Protein AF-A0A924DA09-F1 (afdb_monomer)

pLDDT: mean 82.28, std 21.4, range [31.11, 98.5]

Secondary structure (DSSP, 8-state):
-------------------------------------------SS-PPPPIIIIIHHHHHHHHTTTBSSS-BGGG--SSSHHHHHH--TTT-S-SS-TT-GGG-HHHHHHTTSSSSPSSTTSPPPPHHHHHHHHHHHHTT-------S--TTSPPPPPPPPP-S-GGG-SSHHHHHHHHHHHHTT--PPPPPPHHHHHHHHHHHHTSSPPPHHHHHHHHH--STTHHHHHHHHHHTSTHHHHHHHHHHHHHTT--SB--SS---B-TTTHHHHHHHHHHHHTT--HHHHHHHHHHHHHH-TT-HHHHHHHT-

Structure (mmCIF, N/CA/C/O backbone):
data_AF-A0A924DA09-F1
#
_entry.id   AF-A0A924DA09-F1
#
loop_
_atom_site.group_PDB
_atom_site.id
_atom_site.type_symbol
_atom_site.label_atom_id
_atom_site.label_alt_id
_atom_site.label_comp_id
_atom_site.label_asym_id
_atom_site.label_entity_id
_atom_site.label_seq_id
_atom_site.pdbx_PDB_ins_code
_atom_site.Cartn_x
_atom_site.Cartn_y
_atom_site.Cartn_z
_atom_site.occupancy
_atom_site.B_iso_or_equiv
_atom_site.auth_seq_id
_atom_site.auth_comp_id
_atom_site.auth_asym_id
_atom_site.auth_atom_id
_atom_site.pdbx_PDB_model_num
ATOM 1 N N . MET A 1 1 ? 0.649 48.407 47.846 1.00 39.75 1 MET A N 1
ATOM 2 C CA . MET A 1 1 ? -0.385 47.698 48.632 1.00 39.75 1 MET A CA 1
ATOM 3 C C . MET A 1 1 ? -0.791 46.447 47.858 1.00 39.75 1 MET A C 1
ATOM 5 O O . MET A 1 1 ? -1.074 46.574 46.677 1.00 39.75 1 MET A O 1
ATOM 9 N N . LYS A 1 2 ? -0.773 45.283 48.526 1.00 37.72 2 LYS A N 1
ATOM 10 C CA . LYS A 1 2 ? -1.006 43.896 48.051 1.00 37.72 2 LYS A CA 1
ATOM 11 C C . LYS A 1 2 ? 0.158 43.198 47.316 1.00 37.72 2 LYS A C 1
ATOM 13 O O . LYS A 1 2 ? 0.401 43.377 46.131 1.00 37.72 2 LYS A O 1
ATOM 18 N N . LEU A 1 3 ? 0.853 42.391 48.125 1.00 33.31 3 LEU A N 1
ATOM 19 C CA . LEU A 1 3 ? 1.941 41.462 47.826 1.00 33.31 3 LEU A CA 1
ATOM 20 C C . LEU A 1 3 ? 1.484 40.273 46.967 1.00 33.31 3 LEU A C 1
ATOM 22 O O . LEU A 1 3 ? 0.444 39.668 47.225 1.00 33.31 3 LEU A O 1
ATOM 26 N N . ALA A 1 4 ? 2.354 39.887 46.036 1.00 35.94 4 ALA A N 1
ATOM 27 C CA . ALA A 1 4 ? 2.356 38.610 45.339 1.00 35.94 4 ALA A CA 1
ATOM 28 C C . ALA A 1 4 ? 2.924 37.493 46.239 1.00 35.94 4 ALA A C 1
ATOM 30 O O . ALA A 1 4 ? 3.953 37.678 46.887 1.00 35.94 4 ALA A O 1
ATOM 31 N N . ARG A 1 5 ? 2.291 36.313 46.242 1.00 41.25 5 ARG A N 1
ATOM 32 C CA . ARG A 1 5 ? 2.870 35.071 46.777 1.00 41.25 5 ARG A CA 1
ATOM 33 C C . ARG A 1 5 ? 3.340 34.206 45.607 1.00 41.25 5 ARG A C 1
ATOM 35 O O . ARG A 1 5 ? 2.522 33.626 44.903 1.00 41.25 5 ARG A O 1
ATOM 42 N N . LYS A 1 6 ? 4.659 34.136 45.414 1.00 37.31 6 LYS A N 1
ATOM 43 C CA . LYS A 1 6 ? 5.343 33.061 44.685 1.00 37.31 6 LYS A CA 1
ATOM 44 C C . LYS A 1 6 ? 5.858 32.072 45.729 1.00 37.31 6 LYS A C 1
ATOM 46 O O . LYS A 1 6 ? 6.634 32.459 46.598 1.00 37.31 6 LYS A O 1
ATOM 51 N N . THR A 1 7 ? 5.415 30.825 45.664 1.00 44.88 7 THR A N 1
ATOM 52 C CA . THR A 1 7 ? 5.946 29.723 46.471 1.00 44.88 7 THR A CA 1
ATOM 53 C C . THR A 1 7 ? 7.086 29.070 45.700 1.00 44.88 7 THR A C 1
ATOM 55 O O . THR A 1 7 ? 6.870 28.370 44.716 1.00 44.88 7 THR A O 1
ATOM 58 N N . THR A 1 8 ? 8.308 29.342 46.144 1.00 35.72 8 THR A N 1
ATOM 59 C CA . THR A 1 8 ? 9.529 28.637 45.751 1.00 35.72 8 THR A CA 1
ATOM 60 C C . THR A 1 8 ? 9.684 27.430 46.674 1.00 35.72 8 THR A C 1
ATOM 62 O O . THR A 1 8 ? 9.726 27.602 47.889 1.00 35.72 8 THR A O 1
ATOM 65 N N . VAL A 1 9 ? 9.780 26.220 46.122 1.00 38.44 9 VAL A N 1
ATOM 66 C CA . VAL A 1 9 ? 10.216 25.030 46.868 1.00 38.44 9 VAL A CA 1
ATOM 67 C C . VAL A 1 9 ? 11.663 24.755 46.469 1.00 38.44 9 VAL A C 1
ATOM 69 O O . VAL A 1 9 ? 11.930 24.315 45.354 1.00 38.44 9 VAL A O 1
ATOM 72 N N . LEU A 1 10 ? 12.594 25.076 47.373 1.00 34.47 10 LEU A N 1
ATOM 73 C CA . LEU A 1 10 ? 13.970 24.584 47.341 1.00 34.47 10 LEU A CA 1
ATOM 74 C C . LEU A 1 10 ? 13.977 23.140 47.860 1.00 34.47 10 LEU A C 1
ATOM 76 O O . LEU A 1 10 ? 13.528 22.892 48.976 1.00 34.47 10 LEU A O 1
ATOM 80 N N . PHE A 1 11 ? 14.555 22.222 47.091 1.00 35.56 11 PHE A N 1
ATOM 81 C CA . PHE A 1 11 ? 15.095 20.968 47.612 1.00 35.56 11 PHE A CA 1
ATOM 82 C C . PHE A 1 11 ? 16.569 20.915 47.219 1.00 35.56 11 PHE A C 1
ATOM 84 O O . PHE A 1 11 ? 16.907 20.862 46.038 1.00 35.56 11 PHE A O 1
ATOM 91 N N . SER A 1 12 ? 17.433 20.976 48.225 1.00 33.22 12 SER A N 1
ATOM 92 C CA . SER A 1 12 ? 18.881 20.879 48.091 1.00 33.22 12 SER A CA 1
ATOM 93 C C . SER A 1 12 ? 19.366 19.613 48.796 1.00 33.22 12 SER A C 1
ATOM 95 O O . SER A 1 12 ? 18.852 19.281 49.861 1.00 33.22 12 SER A O 1
ATOM 97 N N . LEU A 1 13 ? 20.439 19.035 48.236 1.00 36.31 13 LEU A N 1
ATOM 98 C CA . LEU A 1 13 ? 21.478 18.221 48.892 1.00 36.31 13 LEU A CA 1
ATOM 99 C C . LEU A 1 13 ? 21.154 16.747 49.225 1.00 36.31 13 LEU A C 1
ATOM 101 O O . LEU A 1 13 ? 20.499 16.452 50.213 1.00 36.31 13 LEU A O 1
ATOM 105 N N . LEU A 1 14 ? 21.722 15.799 48.459 1.00 34.62 14 LEU A N 1
ATOM 106 C CA . LEU A 1 14 ? 23.031 15.156 48.733 1.00 34.62 14 LEU A CA 1
ATOM 107 C C . LEU A 1 14 ? 23.184 13.829 47.961 1.00 34.62 14 LEU A C 1
ATOM 109 O O . LEU A 1 14 ? 22.440 12.875 48.166 1.00 34.62 14 LEU A O 1
ATOM 113 N N . LEU A 1 15 ? 24.205 13.770 47.102 1.00 37.19 15 LEU A N 1
ATOM 114 C CA . LEU A 1 15 ? 24.811 12.536 46.592 1.00 37.19 15 LEU A CA 1
ATOM 115 C C . LEU A 1 15 ? 25.718 11.917 47.666 1.00 37.19 15 LEU A C 1
ATOM 117 O O . LEU A 1 15 ? 26.424 12.663 48.349 1.00 37.19 15 LEU A O 1
ATOM 121 N N . PRO A 1 16 ? 25.867 10.583 47.671 1.00 42.69 16 PRO A N 1
ATOM 122 C CA . PRO A 1 16 ? 27.163 9.986 47.931 1.00 42.69 16 PRO A CA 1
ATOM 123 C C . PRO A 1 16 ? 27.647 9.182 46.722 1.00 42.69 16 PRO A C 1
ATOM 125 O O . PRO A 1 16 ? 26.960 8.322 46.171 1.00 42.69 16 PRO A O 1
ATOM 128 N N . VAL A 1 17 ? 28.880 9.493 46.335 1.00 42.59 17 VAL A N 1
ATOM 129 C CA . VAL A 1 17 ? 29.739 8.700 45.460 1.00 42.59 17 VAL A CA 1
ATOM 130 C C . VAL A 1 17 ? 30.258 7.516 46.274 1.00 42.59 17 VAL A C 1
ATOM 132 O O . VAL A 1 17 ? 30.844 7.716 47.334 1.00 42.59 17 VAL A O 1
ATOM 135 N N . ALA A 1 18 ? 30.088 6.295 45.770 1.00 39.16 18 ALA A N 1
ATOM 136 C CA . ALA A 1 18 ? 30.815 5.127 46.253 1.00 39.16 18 ALA A CA 1
ATOM 137 C C . ALA A 1 18 ? 31.292 4.302 45.052 1.00 39.16 18 ALA A C 1
ATOM 139 O O . ALA A 1 18 ? 30.524 3.578 44.422 1.00 39.16 18 ALA A O 1
ATOM 140 N N . SER A 1 19 ? 32.579 4.446 44.740 1.00 37.09 19 SER A N 1
ATOM 141 C CA . SER A 1 19 ? 33.346 3.494 43.941 1.00 37.09 19 SER A CA 1
ATOM 142 C C . SER A 1 19 ? 33.838 2.378 44.857 1.00 37.09 19 SER A C 1
ATOM 144 O O . SER A 1 19 ? 34.446 2.673 45.882 1.00 37.09 19 SER A O 1
ATOM 146 N N . LEU A 1 20 ? 33.675 1.116 44.457 1.00 37.28 20 LEU A N 1
ATOM 147 C CA . LEU A 1 20 ? 34.586 0.049 44.868 1.00 37.28 20 LEU A CA 1
ATOM 148 C C . LEU A 1 20 ? 34.678 -1.010 43.766 1.00 37.28 20 LEU A C 1
ATOM 150 O O . LEU A 1 20 ? 33.673 -1.473 43.229 1.00 37.28 20 LEU A O 1
ATOM 154 N N . ALA A 1 21 ? 35.916 -1.333 43.409 1.00 33.09 21 ALA A N 1
ATOM 155 C CA . ALA A 1 21 ? 36.290 -2.256 42.356 1.00 33.09 21 ALA A CA 1
ATOM 156 C C . ALA A 1 21 ? 36.417 -3.702 42.870 1.00 33.09 21 ALA A C 1
ATOM 158 O O . ALA A 1 21 ? 36.870 -3.927 43.986 1.00 33.09 21 ALA A O 1
ATOM 159 N N . ALA A 1 22 ? 36.081 -4.628 41.964 1.00 35.75 22 ALA A N 1
ATOM 160 C CA . ALA A 1 22 ? 36.605 -5.982 41.747 1.00 35.75 22 ALA A CA 1
ATOM 161 C C . ALA A 1 22 ? 36.663 -7.000 42.908 1.00 35.75 22 ALA A C 1
ATOM 163 O O . ALA A 1 22 ? 37.462 -6.873 43.824 1.00 35.75 22 ALA A O 1
ATOM 164 N N . LEU A 1 23 ? 35.997 -8.146 42.708 1.00 31.11 23 LEU A N 1
ATOM 165 C CA . LEU A 1 23 ? 36.683 -9.445 42.664 1.00 31.11 23 LEU A CA 1
ATOM 166 C C . LEU A 1 23 ? 35.869 -10.450 41.828 1.00 31.11 23 LEU A C 1
ATOM 168 O O . LEU A 1 23 ? 34.656 -10.579 41.980 1.00 31.11 23 LEU A O 1
ATOM 172 N N . ALA A 1 24 ? 36.559 -11.125 40.914 1.00 36.25 24 ALA A N 1
ATOM 173 C CA . ALA A 1 24 ? 36.038 -12.138 40.009 1.00 36.25 24 ALA A CA 1
ATOM 174 C C . ALA A 1 24 ? 36.095 -13.535 40.643 1.00 36.25 24 ALA A C 1
ATOM 176 O O . ALA A 1 24 ? 37.118 -13.873 41.222 1.00 36.25 24 ALA A O 1
ATOM 177 N N . LEU A 1 25 ? 35.037 -14.325 40.443 1.00 33.94 25 LEU A N 1
ATOM 178 C CA . LEU A 1 25 ? 34.920 -15.797 40.441 1.00 33.94 25 LEU A CA 1
ATOM 179 C C . LEU A 1 25 ? 33.560 -16.026 39.740 1.00 33.94 25 LEU A C 1
ATOM 181 O O . LEU A 1 25 ? 32.544 -15.540 40.215 1.00 33.94 25 LEU A O 1
ATOM 185 N N . GLY A 1 26 ? 33.451 -16.519 38.510 1.00 31.22 26 GLY A N 1
ATOM 186 C CA . GLY A 1 26 ? 33.902 -17.825 38.064 1.00 31.22 26 GLY A CA 1
ATOM 187 C C . GLY A 1 26 ? 32.674 -18.728 37.910 1.00 31.22 26 GLY A C 1
ATOM 188 O O . GLY A 1 26 ? 32.358 -19.455 38.836 1.00 31.22 26 GLY A O 1
ATOM 189 N N . ASP A 1 27 ? 31.996 -18.690 36.757 1.00 33.69 27 ASP A N 1
ATOM 190 C CA . ASP A 1 27 ? 31.428 -19.914 36.180 1.00 33.69 27 ASP A CA 1
ATOM 191 C C . ASP A 1 27 ? 31.306 -19.790 34.655 1.00 33.69 27 ASP A C 1
ATOM 193 O O . ASP A 1 27 ? 30.664 -18.899 34.097 1.00 33.69 27 ASP A O 1
ATOM 197 N N . ASN A 1 28 ? 32.015 -20.685 33.981 1.00 40.47 28 ASN A N 1
ATOM 198 C CA . ASN A 1 28 ? 32.266 -20.707 32.551 1.00 40.47 28 ASN A CA 1
ATOM 199 C C . ASN A 1 28 ? 31.332 -21.751 31.922 1.00 40.47 28 ASN A C 1
ATOM 201 O O . ASN A 1 28 ? 31.762 -22.735 31.327 1.00 40.47 28 ASN A O 1
ATOM 205 N N . GLY A 1 29 ? 30.023 -21.548 32.064 1.00 33.69 29 GLY A N 1
ATOM 206 C CA . GLY A 1 29 ? 28.990 -22.423 31.515 1.00 33.69 29 GLY A CA 1
ATOM 207 C C . GLY A 1 29 ? 28.629 -22.083 30.069 1.00 33.69 29 GLY A C 1
ATOM 208 O O . GLY A 1 29 ? 27.500 -21.680 29.788 1.00 33.69 29 GLY A O 1
ATOM 209 N N . LYS A 1 30 ? 29.556 -22.243 29.113 1.00 33.84 30 LYS A N 1
ATOM 210 C CA . LYS A 1 30 ? 29.219 -22.212 27.676 1.00 33.84 30 LYS A CA 1
ATOM 211 C C . LYS A 1 30 ? 28.409 -23.461 27.311 1.00 33.84 30 LYS A C 1
ATOM 213 O O . LYS A 1 30 ? 28.939 -24.421 26.757 1.00 33.84 30 LYS A O 1
ATOM 218 N N . SER A 1 31 ? 27.103 -23.441 27.576 1.00 33.03 31 SER A N 1
ATOM 219 C CA . SER A 1 31 ? 26.161 -24.389 26.978 1.00 33.03 31 SER A CA 1
ATOM 220 C C . SER A 1 31 ? 26.011 -24.053 25.494 1.00 33.03 31 SER A C 1
ATOM 222 O O . SER A 1 31 ? 25.175 -23.250 25.073 1.00 33.03 31 SER A O 1
ATOM 224 N N . ALA A 1 32 ? 26.894 -24.635 24.683 1.00 34.94 32 ALA A N 1
ATOM 225 C CA . ALA A 1 32 ? 26.769 -24.658 23.239 1.00 34.94 32 ALA A CA 1
ATOM 226 C C . ALA A 1 32 ? 25.491 -25.427 22.881 1.00 34.94 32 ALA A C 1
ATOM 228 O O . ALA A 1 32 ? 25.482 -26.653 22.762 1.00 34.94 32 ALA A O 1
ATOM 229 N N . ARG A 1 33 ? 24.388 -24.695 22.708 1.00 38.03 33 ARG A N 1
ATOM 230 C CA . ARG A 1 33 ? 23.143 -25.217 22.148 1.00 38.03 33 ARG A CA 1
ATOM 231 C C . ARG A 1 33 ? 23.443 -25.664 20.714 1.00 38.03 33 ARG A 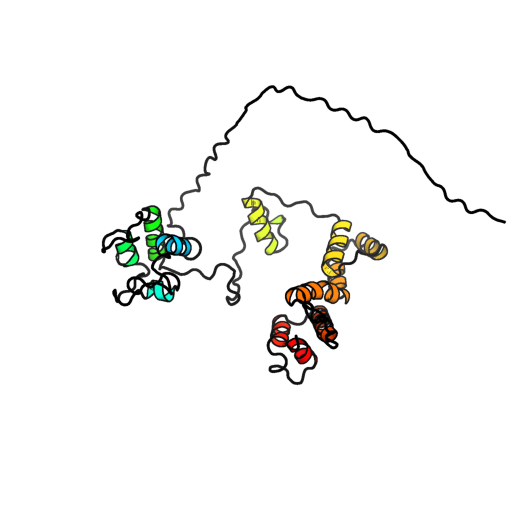C 1
ATOM 233 O O . ARG A 1 33 ? 23.401 -24.859 19.783 1.00 38.03 33 ARG A O 1
ATOM 240 N N . LYS A 1 34 ? 23.802 -26.941 20.535 1.00 33.31 34 LYS A N 1
ATOM 241 C CA . LYS A 1 34 ? 23.883 -27.583 19.218 1.00 33.31 34 LYS A CA 1
ATOM 242 C C . LYS A 1 34 ? 22.541 -27.345 18.533 1.00 33.31 34 LYS A C 1
ATOM 244 O O . LYS A 1 34 ? 21.516 -27.880 18.953 1.00 33.31 34 LYS A O 1
ATOM 249 N N . LYS A 1 35 ? 22.541 -26.497 17.501 1.00 31.83 35 LYS A N 1
ATOM 250 C CA . LYS A 1 35 ? 21.419 -26.359 16.573 1.00 31.83 35 LYS A CA 1
ATOM 251 C C . LYS A 1 35 ? 21.277 -27.701 15.868 1.00 31.83 35 LYS A C 1
ATOM 253 O O . LYS A 1 35 ? 21.947 -27.949 14.874 1.00 31.83 35 LYS A O 1
ATOM 258 N N . THR A 1 36 ? 20.453 -28.578 16.423 1.00 33.81 36 THR A N 1
ATOM 259 C CA . THR A 1 36 ? 19.989 -29.771 15.722 1.00 33.81 36 THR A CA 1
ATOM 260 C C . THR A 1 36 ? 19.093 -29.267 14.594 1.00 33.81 36 THR A C 1
ATOM 262 O O . THR A 1 36 ? 18.080 -28.625 14.886 1.00 33.81 36 THR A O 1
ATOM 265 N N . PRO A 1 37 ? 19.460 -29.443 13.314 1.00 33.84 37 PRO A N 1
ATOM 266 C CA . PRO A 1 37 ? 18.580 -29.045 12.235 1.00 33.84 37 PRO A CA 1
ATOM 267 C C . PRO A 1 37 ? 17.357 -29.961 12.277 1.00 33.84 37 PRO A C 1
ATOM 269 O O . PRO A 1 37 ? 17.478 -31.179 12.167 1.00 33.84 37 PRO A O 1
ATOM 272 N N . LEU A 1 38 ? 16.183 -29.359 12.471 1.00 36.88 38 LEU A N 1
ATOM 273 C CA . LEU A 1 38 ? 14.890 -30.017 12.315 1.00 36.88 38 LEU A CA 1
ATOM 274 C C . LEU A 1 38 ? 14.841 -30.644 10.917 1.00 36.88 38 LEU A C 1
ATOM 276 O O . LEU A 1 38 ? 14.788 -29.934 9.909 1.00 36.88 38 LEU A O 1
ATOM 280 N N . ALA A 1 39 ? 14.900 -31.973 10.862 1.00 31.91 39 ALA A N 1
ATOM 281 C CA . ALA A 1 39 ? 14.699 -32.721 9.635 1.00 31.91 39 ALA A CA 1
ATOM 282 C C . ALA A 1 39 ? 13.264 -32.470 9.151 1.00 31.91 39 ALA A C 1
ATOM 284 O O . ALA A 1 39 ? 12.295 -32.853 9.805 1.00 31.91 39 ALA A O 1
ATOM 285 N N . LYS A 1 40 ? 13.132 -31.778 8.015 1.00 33.78 40 LYS A N 1
ATOM 286 C CA . LYS A 1 40 ? 11.857 -31.658 7.303 1.00 33.78 40 LYS A CA 1
ATOM 287 C C . LYS A 1 40 ? 11.464 -33.042 6.762 1.00 33.78 40 LYS A C 1
ATOM 289 O O . LYS A 1 40 ? 12.348 -33.757 6.287 1.00 33.78 40 LYS A O 1
ATOM 294 N N . PRO A 1 41 ? 10.174 -33.417 6.791 1.00 33.78 41 PRO A N 1
ATOM 295 C CA . PRO A 1 41 ? 9.715 -34.668 6.203 1.00 33.78 41 PRO A CA 1
ATOM 296 C C . PRO A 1 41 ? 10.024 -34.692 4.701 1.00 33.78 41 PRO A C 1
ATOM 298 O O . PRO A 1 41 ? 9.843 -33.699 3.991 1.00 33.78 41 PRO A O 1
ATOM 301 N N . VAL A 1 42 ? 10.533 -35.831 4.235 1.00 31.27 42 VAL A N 1
ATOM 302 C CA . VAL A 1 42 ? 10.924 -36.066 2.843 1.00 31.27 42 VAL A CA 1
ATOM 303 C C . VAL A 1 42 ? 9.663 -36.185 1.989 1.00 31.27 42 VAL A C 1
ATOM 305 O O . VAL A 1 42 ? 8.986 -37.207 1.990 1.00 31.27 42 VAL A O 1
ATOM 308 N N . SER A 1 43 ? 9.352 -35.116 1.255 1.00 32.72 43 SER A N 1
ATOM 309 C CA . SER A 1 43 ? 8.443 -35.154 0.108 1.00 32.72 43 SER A CA 1
ATOM 310 C C . SER A 1 43 ? 9.137 -35.892 -1.036 1.00 32.72 43 SER A C 1
ATOM 312 O O . SER A 1 43 ? 10.194 -35.468 -1.497 1.00 32.72 43 SER A O 1
ATOM 314 N N . THR A 1 44 ? 8.528 -36.971 -1.517 1.00 37.06 44 THR A N 1
ATOM 315 C CA . THR A 1 44 ? 8.984 -37.783 -2.658 1.00 37.06 44 THR A CA 1
ATOM 316 C C . THR A 1 44 ? 8.710 -37.145 -4.029 1.00 37.06 44 THR A C 1
ATOM 318 O O . THR A 1 44 ? 8.936 -37.774 -5.058 1.00 37.06 44 THR A O 1
ATOM 321 N N . GLY A 1 45 ? 8.288 -35.879 -4.077 1.00 44.62 45 GLY A N 1
ATOM 322 C CA . GLY A 1 45 ? 8.315 -35.050 -5.285 1.00 44.62 45 GLY A CA 1
ATOM 323 C C . GLY A 1 45 ? 9.526 -34.116 -5.291 1.00 44.62 45 GLY A C 1
ATOM 324 O O . GLY A 1 45 ? 9.839 -33.516 -4.261 1.00 44.62 45 GLY A O 1
ATOM 325 N N . ILE A 1 46 ? 10.193 -33.957 -6.442 1.00 59.19 46 ILE A N 1
ATOM 326 C CA . ILE A 1 46 ? 11.210 -32.909 -6.633 1.00 59.19 46 ILE A CA 1
ATOM 327 C C . ILE A 1 46 ? 10.539 -31.569 -6.308 1.00 59.19 46 ILE A C 1
ATOM 329 O O . ILE A 1 46 ? 9.614 -31.160 -7.009 1.00 59.19 46 ILE A O 1
ATOM 333 N N . ALA A 1 47 ? 10.975 -30.909 -5.232 1.00 76.00 47 ALA A N 1
ATOM 334 C CA . ALA A 1 47 ? 10.446 -29.609 -4.834 1.00 76.00 47 ALA A CA 1
ATOM 335 C C . ALA A 1 47 ? 10.509 -28.624 -6.015 1.00 76.00 47 ALA A C 1
ATOM 337 O O . ALA A 1 47 ? 11.464 -28.646 -6.799 1.00 76.00 47 ALA A O 1
ATOM 338 N N . LYS A 1 48 ? 9.480 -27.780 -6.161 1.00 87.31 48 LYS A N 1
ATOM 339 C CA . LYS A 1 48 ? 9.457 -26.744 -7.199 1.00 87.31 48 LYS A CA 1
ATOM 340 C C . LYS A 1 48 ? 10.691 -25.851 -7.026 1.00 87.31 48 LYS A C 1
ATOM 342 O O . LYS A 1 48 ? 10.874 -25.303 -5.945 1.00 87.31 48 LYS A O 1
ATOM 347 N N . VAL A 1 49 ? 11.504 -25.722 -8.073 1.00 91.06 49 VAL A N 1
ATOM 348 C CA . VAL A 1 49 ? 12.706 -24.881 -8.068 1.00 91.06 49 VAL A CA 1
ATOM 349 C C . VAL A 1 49 ? 12.334 -23.477 -8.521 1.00 91.06 49 VAL A C 1
ATOM 351 O O . VAL A 1 49 ? 11.748 -23.319 -9.595 1.00 91.06 49 VAL A O 1
ATOM 354 N N . SER A 1 50 ? 12.683 -22.473 -7.718 1.00 90.12 50 SER A N 1
ATOM 355 C CA . SER A 1 50 ? 12.438 -21.067 -8.039 1.00 90.12 50 SER A CA 1
ATOM 356 C C . SER A 1 50 ? 13.560 -20.495 -8.904 1.00 90.12 50 SER A C 1
ATOM 358 O O . SER A 1 50 ? 14.727 -20.494 -8.501 1.00 90.12 50 SER A O 1
ATOM 360 N N . TYR A 1 51 ? 13.239 -19.945 -10.080 1.00 91.38 51 TYR A N 1
ATOM 361 C CA . TYR A 1 51 ? 14.254 -19.278 -10.898 1.00 91.38 51 TYR A CA 1
ATOM 362 C C . TYR A 1 51 ? 14.861 -18.093 -10.148 1.00 91.38 51 TYR A C 1
ATOM 364 O O . TYR A 1 51 ? 16.074 -17.960 -10.093 1.00 91.38 51 TYR A O 1
ATOM 372 N N . ARG A 1 52 ? 14.034 -17.236 -9.549 1.00 85.94 52 ARG A N 1
ATOM 373 C CA . ARG A 1 52 ? 14.500 -15.962 -8.977 1.00 85.94 52 ARG A CA 1
ATOM 374 C C . ARG A 1 52 ? 15.185 -16.116 -7.629 1.00 85.94 52 ARG A C 1
ATOM 376 O O . ARG A 1 52 ? 16.107 -15.368 -7.331 1.00 85.94 52 ARG A O 1
ATOM 383 N N . GLU A 1 53 ? 14.737 -17.072 -6.822 1.00 87.75 53 GLU A N 1
ATOM 384 C CA . GLU A 1 53 ? 15.295 -17.283 -5.483 1.00 87.75 53 GLU A CA 1
ATOM 385 C C . GLU A 1 53 ? 16.504 -18.224 -5.500 1.00 87.75 53 GLU A C 1
ATOM 387 O O . GLU A 1 53 ? 17.391 -18.081 -4.661 1.00 87.75 53 GLU A O 1
ATOM 392 N N . GLU A 1 54 ? 16.574 -19.167 -6.450 1.00 92.81 54 GLU A N 1
ATOM 393 C CA . GLU A 1 54 ? 17.604 -20.214 -6.445 1.00 92.81 54 GLU A CA 1
ATOM 394 C C . GLU A 1 54 ? 18.508 -20.187 -7.689 1.00 92.81 54 GLU A C 1
ATOM 396 O O . GLU A 1 54 ? 19.733 -20.236 -7.555 1.00 92.81 54 GLU A O 1
ATOM 401 N N . ILE A 1 55 ? 17.949 -20.085 -8.902 1.00 94.38 55 ILE A N 1
ATOM 402 C CA . ILE A 1 55 ? 18.729 -20.182 -10.154 1.00 94.38 55 ILE A CA 1
ATOM 403 C C . ILE A 1 55 ? 19.448 -18.876 -10.498 1.00 94.38 55 ILE A C 1
ATOM 405 O O . ILE A 1 55 ? 20.630 -18.896 -10.829 1.00 94.38 55 ILE A O 1
ATOM 409 N N . GLU A 1 56 ? 18.772 -17.735 -10.416 1.00 91.38 56 GLU A N 1
ATOM 410 C CA . GLU A 1 56 ? 19.318 -16.424 -10.760 1.00 91.38 56 GLU A CA 1
ATOM 411 C C . GLU A 1 56 ? 20.517 -16.055 -9.866 1.00 91.38 56 GLU A C 1
ATOM 413 O O . GLU A 1 56 ? 21.564 -15.699 -10.419 1.00 91.38 56 GLU A O 1
ATOM 418 N N . PRO A 1 57 ? 20.467 -16.215 -8.525 1.00 91.75 57 PRO A N 1
ATOM 419 C CA . PRO A 1 57 ? 21.640 -16.001 -7.679 1.00 91.75 57 PRO A CA 1
ATOM 420 C C . PRO A 1 57 ? 22.779 -16.972 -8.003 1.00 91.75 57 PRO A C 1
ATOM 422 O O . PRO A 1 57 ? 23.941 -16.568 -8.025 1.00 91.75 57 PRO A O 1
ATOM 425 N N . PHE A 1 58 ? 22.461 -18.236 -8.312 1.00 94.06 58 PHE A N 1
ATOM 426 C CA . PHE A 1 58 ? 23.455 -19.221 -8.737 1.00 94.06 58 PHE A CA 1
ATOM 427 C C . PHE A 1 58 ? 24.167 -18.791 -10.030 1.00 94.06 58 PHE A C 1
ATOM 429 O O . PHE A 1 58 ? 25.401 -18.808 -10.077 1.00 94.06 58 PHE A O 1
ATOM 436 N N . LEU A 1 59 ? 23.421 -18.375 -11.058 1.00 93.12 59 LEU A N 1
ATOM 437 C CA . LEU A 1 59 ? 23.978 -17.924 -12.335 1.00 93.12 59 LEU A CA 1
ATOM 438 C C . LEU A 1 59 ? 24.823 -16.658 -12.157 1.00 93.12 59 LEU A C 1
ATOM 440 O O . LEU A 1 59 ? 25.935 -16.588 -12.680 1.00 93.12 59 LEU A O 1
ATOM 444 N N . LYS A 1 60 ? 24.353 -15.683 -11.372 1.00 91.38 60 LYS A N 1
ATOM 445 C CA . LYS A 1 60 ? 25.119 -14.461 -11.080 1.00 91.38 60 LYS A CA 1
ATOM 446 C C . LYS A 1 60 ? 26.433 -14.775 -10.368 1.00 91.38 60 LYS A C 1
ATOM 448 O O . LYS A 1 60 ? 27.478 -14.300 -10.801 1.00 91.38 60 LYS A O 1
ATOM 453 N N . ALA A 1 61 ? 26.397 -15.624 -9.342 1.00 91.19 61 ALA A N 1
ATOM 454 C CA . ALA A 1 61 ? 27.580 -15.959 -8.553 1.00 91.19 61 ALA A CA 1
ATOM 455 C C . ALA A 1 61 ? 28.633 -16.756 -9.341 1.00 91.19 61 ALA A C 1
ATOM 457 O O . ALA A 1 61 ? 29.826 -16.532 -9.166 1.00 91.19 61 ALA A O 1
ATOM 458 N N . ASN A 1 62 ? 28.208 -17.687 -10.202 1.00 91.88 62 ASN A N 1
ATOM 459 C CA . ASN A 1 62 ? 29.125 -18.631 -10.855 1.00 91.88 62 ASN A CA 1
ATOM 460 C C . ASN A 1 62 ? 29.438 -18.282 -12.319 1.00 91.88 62 ASN A C 1
ATOM 462 O O . ASN A 1 62 ? 30.419 -18.781 -12.869 1.00 91.88 62 ASN A O 1
ATOM 466 N N . CYS A 1 63 ? 28.617 -17.454 -12.970 1.00 90.44 63 CYS A N 1
ATOM 467 C CA . CYS A 1 63 ? 28.740 -17.130 -14.396 1.00 90.44 63 CYS A CA 1
ATOM 468 C C . CYS A 1 63 ? 28.801 -15.615 -14.667 1.00 90.44 63 CYS A C 1
ATOM 470 O O . CYS A 1 63 ? 29.363 -15.198 -15.683 1.00 90.44 63 CYS A O 1
ATOM 472 N N . GLY A 1 64 ? 28.286 -14.787 -13.753 1.00 88.44 64 GLY A N 1
ATOM 473 C CA . GLY A 1 64 ? 28.166 -13.333 -13.913 1.00 88.44 64 GLY A CA 1
ATOM 474 C C . GLY A 1 64 ? 29.486 -12.560 -13.995 1.00 88.44 64 GLY A C 1
ATOM 475 O O . GLY A 1 64 ? 29.477 -11.393 -14.352 1.00 88.44 64 GLY A O 1
ATOM 476 N N . GLY A 1 65 ? 30.642 -13.177 -13.733 1.00 88.50 65 GLY A N 1
ATOM 477 C CA . GLY A 1 65 ? 31.939 -12.516 -13.946 1.00 88.50 65 GLY A CA 1
ATOM 478 C C . GLY A 1 65 ? 32.353 -12.404 -15.423 1.00 88.50 65 GLY A C 1
ATOM 479 O O . GLY A 1 65 ? 33.190 -11.572 -15.777 1.00 88.50 65 GLY A O 1
ATOM 480 N N . CYS A 1 66 ? 31.803 -13.261 -16.292 1.00 89.69 66 CYS A N 1
ATOM 481 C CA . CYS A 1 66 ? 32.209 -13.370 -17.701 1.00 89.69 66 CYS A CA 1
ATOM 482 C C . CYS A 1 66 ? 31.050 -13.491 -18.700 1.00 89.69 66 CYS A C 1
ATOM 484 O O . CYS A 1 66 ? 31.316 -13.469 -19.899 1.00 89.69 66 CYS A O 1
ATOM 486 N N . HIS A 1 67 ? 29.811 -13.659 -18.238 1.00 90.25 67 HIS A N 1
ATOM 487 C CA . HIS A 1 67 ? 28.623 -13.805 -19.083 1.00 90.25 67 HIS A CA 1
ATOM 488 C C . HIS A 1 67 ? 27.585 -12.735 -18.736 1.00 90.25 67 HIS A C 1
ATOM 490 O O . HIS A 1 67 ? 26.496 -13.043 -18.253 1.00 90.25 67 HIS A O 1
ATOM 496 N N . THR A 1 68 ? 27.950 -11.476 -18.962 1.00 88.12 68 THR A N 1
ATOM 497 C CA . THR A 1 68 ? 27.089 -10.302 -18.750 1.00 88.12 68 THR A CA 1
ATOM 498 C C . THR A 1 68 ? 26.748 -9.637 -20.072 1.00 88.12 68 THR A C 1
ATOM 500 O O . THR A 1 68 ? 27.344 -9.939 -21.106 1.00 88.12 68 THR A O 1
ATOM 503 N N . SER A 1 69 ? 25.819 -8.683 -20.052 1.00 84.25 69 SER A N 1
ATOM 504 C CA . SER A 1 69 ? 25.482 -7.889 -21.236 1.00 84.25 69 SER A CA 1
ATOM 505 C C . SER A 1 69 ? 26.679 -7.068 -21.725 1.00 84.25 69 SER A C 1
ATOM 507 O O . SER A 1 69 ? 26.871 -6.935 -22.932 1.00 84.25 69 SER A O 1
ATOM 509 N N . ALA A 1 70 ? 27.516 -6.586 -20.798 1.00 85.00 70 ALA A N 1
ATOM 510 C CA . ALA A 1 70 ? 28.739 -5.838 -21.098 1.00 85.00 70 ALA A CA 1
ATOM 511 C C . ALA A 1 70 ? 29.908 -6.740 -21.537 1.00 85.00 70 ALA A C 1
ATOM 513 O O . ALA A 1 70 ? 30.707 -6.358 -22.389 1.00 85.00 70 ALA A O 1
ATOM 514 N N . LYS A 1 71 ? 30.012 -7.951 -20.977 1.00 86.19 71 LYS A N 1
ATOM 515 C CA . LYS A 1 71 ? 31.081 -8.915 -21.260 1.00 86.19 71 LYS A CA 1
ATOM 516 C C . LYS A 1 71 ? 30.459 -10.252 -21.651 1.00 86.19 71 LYS A C 1
ATOM 518 O O . LYS A 1 71 ? 30.245 -11.120 -20.812 1.00 86.19 71 LYS A O 1
ATOM 523 N N . LYS A 1 72 ? 30.172 -10.405 -22.947 1.00 83.56 72 LYS A N 1
ATOM 524 C CA . LYS A 1 72 ? 29.537 -11.592 -23.543 1.00 83.56 72 LYS A CA 1
ATOM 525 C C . LYS A 1 72 ? 30.576 -12.619 -23.989 1.00 83.56 72 LYS A C 1
ATOM 527 O O . LYS A 1 72 ? 30.735 -12.856 -25.189 1.00 83.56 72 LYS A O 1
ATOM 532 N N . THR A 1 73 ? 31.310 -13.239 -23.062 1.00 84.12 73 THR A N 1
ATOM 533 C CA . THR A 1 73 ? 32.259 -14.303 -23.437 1.00 84.12 73 THR A CA 1
ATOM 534 C C . THR A 1 73 ? 31.525 -15.406 -24.209 1.00 84.12 73 THR A C 1
ATOM 536 O O . THR A 1 73 ? 30.469 -15.883 -23.792 1.00 84.12 73 THR A O 1
ATOM 539 N N . SER A 1 74 ? 32.057 -15.787 -25.375 1.00 78.81 74 SER A N 1
ATOM 540 C CA . SER A 1 74 ? 31.413 -16.714 -26.329 1.00 78.81 74 SER A CA 1
ATOM 541 C C . SER A 1 74 ? 30.024 -16.274 -26.833 1.00 78.81 74 SER A C 1
ATOM 543 O O . SER A 1 74 ? 29.250 -17.089 -27.337 1.00 78.81 74 SER A O 1
ATOM 545 N N . GLY A 1 75 ? 29.709 -14.981 -26.727 1.00 81.38 75 GLY A N 1
ATOM 546 C CA . GLY A 1 75 ? 28.447 -14.387 -27.162 1.00 81.38 75 GLY A CA 1
ATOM 547 C C . GLY A 1 75 ? 27.253 -14.673 -26.248 1.00 81.38 75 GLY A C 1
ATOM 548 O O . GLY A 1 75 ? 26.132 -14.466 -26.692 1.00 81.38 75 GLY A O 1
ATOM 549 N N . PHE A 1 76 ? 27.467 -15.168 -25.024 1.00 85.38 76 PHE A N 1
ATOM 550 C CA . PHE A 1 76 ? 26.414 -15.601 -24.097 1.00 85.38 76 PHE A CA 1
ATOM 551 C C . PHE A 1 76 ? 26.330 -14.703 -22.851 1.00 85.38 76 PHE A C 1
ATOM 553 O O . PHE A 1 76 ? 27.371 -14.308 -22.318 1.00 85.38 76 PHE A O 1
ATOM 560 N N . SER A 1 77 ? 25.106 -14.444 -22.374 1.00 87.06 77 SER A N 1
ATOM 561 C CA . SER A 1 77 ? 24.807 -13.687 -21.150 1.00 87.06 77 SER A CA 1
ATOM 562 C C . SER A 1 77 ? 23.784 -14.418 -20.281 1.00 87.06 77 SER A C 1
ATOM 564 O O . SER A 1 77 ? 22.849 -15.031 -20.798 1.00 87.06 77 SER A O 1
ATOM 566 N N . VAL A 1 78 ? 23.944 -14.309 -18.960 1.00 88.31 78 VAL A N 1
ATOM 567 C CA . VAL A 1 78 ? 22.981 -14.813 -17.964 1.00 88.31 78 VAL A CA 1
ATOM 568 C C . VAL A 1 78 ? 22.116 -13.707 -17.344 1.00 88.31 78 VAL A C 1
ATOM 570 O O . VAL A 1 78 ? 21.259 -14.007 -16.519 1.00 88.31 78 VAL A O 1
ATOM 573 N N . GLU A 1 79 ? 22.335 -12.437 -17.704 1.00 83.38 79 GLU A N 1
ATOM 574 C CA . GLU A 1 79 ? 21.605 -11.298 -17.121 1.00 83.38 79 GLU A CA 1
ATOM 575 C C . GLU A 1 79 ? 20.178 -11.178 -17.657 1.00 83.38 79 GLU A C 1
ATOM 577 O O . GLU A 1 79 ? 19.232 -10.991 -16.892 1.00 83.38 79 GLU A O 1
ATOM 582 N N . ALA A 1 80 ? 20.017 -11.307 -18.975 1.00 79.56 80 ALA A N 1
ATOM 583 C CA . ALA A 1 80 ? 18.719 -11.268 -19.627 1.00 79.56 80 ALA A CA 1
ATOM 584 C C . ALA A 1 80 ? 18.205 -12.693 -19.844 1.00 79.56 80 ALA A C 1
ATOM 586 O O . ALA A 1 80 ? 18.874 -13.521 -20.464 1.00 79.56 80 ALA A O 1
ATOM 587 N N . THR A 1 81 ? 16.980 -12.974 -19.396 1.00 79.19 81 THR A N 1
ATOM 588 C CA . THR A 1 81 ? 16.359 -14.298 -19.558 1.00 79.19 81 THR A CA 1
ATOM 589 C C . THR A 1 81 ? 16.259 -14.700 -21.028 1.00 79.19 81 THR A C 1
ATOM 591 O O . THR A 1 81 ? 16.549 -15.842 -21.363 1.00 79.19 81 THR A O 1
ATOM 594 N N . GLY A 1 82 ? 15.941 -13.763 -21.928 1.00 75.88 82 GLY A N 1
ATOM 595 C CA . GLY A 1 82 ? 15.936 -14.016 -23.372 1.00 75.88 82 GLY A CA 1
ATOM 596 C C . GLY A 1 82 ? 17.284 -14.528 -23.897 1.00 75.88 82 GLY A C 1
ATOM 597 O O . GLY A 1 82 ? 17.320 -15.507 -24.640 1.00 75.88 82 GLY A O 1
ATOM 598 N N . GLU A 1 83 ? 18.393 -13.932 -23.450 1.00 77.25 83 GLU A N 1
ATOM 599 C CA . GLU A 1 83 ? 19.750 -14.344 -23.837 1.00 77.25 83 GLU A CA 1
ATOM 600 C C . GLU A 1 83 ? 20.156 -15.681 -23.194 1.00 77.25 83 GLU A C 1
ATOM 602 O O . GLU A 1 83 ? 20.798 -16.508 -23.848 1.00 77.25 83 GLU A O 1
ATOM 607 N N . LEU A 1 84 ? 19.698 -15.945 -21.963 1.00 84.06 84 LEU A N 1
ATOM 608 C CA . LEU A 1 84 ? 19.897 -17.222 -21.274 1.00 84.06 84 LEU A CA 1
ATOM 609 C C . LEU A 1 84 ? 19.316 -18.404 -22.074 1.00 84.06 84 LEU A C 1
ATOM 611 O O . LEU A 1 84 ? 19.955 -19.453 -22.176 1.00 84.06 84 LEU A O 1
ATOM 615 N N . PHE A 1 85 ? 18.122 -18.246 -22.659 1.00 83.12 85 PHE A N 1
ATOM 616 C CA . PHE A 1 85 ? 17.491 -19.297 -23.470 1.00 83.12 85 PHE A CA 1
ATOM 617 C C . PHE A 1 85 ? 18.022 -19.347 -24.904 1.00 83.12 85 PHE A C 1
ATOM 619 O O . PHE A 1 85 ? 18.254 -20.441 -25.427 1.00 83.12 85 PHE A O 1
ATOM 626 N N . ALA A 1 86 ? 18.208 -18.188 -25.544 1.00 70.69 86 ALA A N 1
ATOM 627 C CA . ALA A 1 86 ? 18.640 -18.103 -26.938 1.00 70.69 86 ALA A CA 1
ATOM 628 C C . ALA A 1 86 ? 20.087 -18.583 -27.137 1.00 70.69 86 ALA A C 1
ATOM 630 O O . ALA A 1 86 ? 20.393 -19.190 -28.163 1.00 70.69 86 ALA A O 1
ATOM 631 N N . GLY A 1 87 ? 20.953 -18.383 -26.139 1.00 69.56 87 GLY A N 1
ATOM 632 C CA . GLY A 1 87 ? 22.365 -18.731 -26.230 1.00 69.56 87 GLY A CA 1
ATOM 633 C C . GLY A 1 87 ? 23.202 -17.712 -27.006 1.00 69.56 87 GLY A C 1
ATOM 634 O O . GLY A 1 87 ? 22.719 -16.660 -27.416 1.00 69.56 87 GLY A O 1
ATOM 635 N N . GLY A 1 88 ? 24.491 -18.021 -27.186 1.00 64.50 88 GLY A N 1
ATOM 636 C CA . GLY A 1 88 ? 25.434 -17.156 -27.901 1.00 64.50 88 GLY A CA 1
ATOM 637 C C . GLY A 1 88 ? 25.668 -17.535 -29.363 1.00 64.50 88 GLY A C 1
ATOM 638 O O . GLY A 1 88 ? 25.509 -18.695 -29.751 1.00 64.50 88 GLY A O 1
ATOM 639 N N . LYS A 1 89 ? 26.131 -16.558 -30.163 1.00 58.44 89 LYS A N 1
ATOM 640 C CA . LYS A 1 89 ? 26.393 -16.685 -31.617 1.00 58.44 89 LYS A CA 1
ATOM 641 C C . LYS A 1 89 ? 27.255 -17.899 -31.998 1.00 58.44 89 LYS A C 1
ATOM 643 O O . LYS A 1 89 ? 27.111 -18.414 -33.099 1.00 58.44 89 LYS A O 1
ATOM 648 N N . LYS A 1 90 ? 28.137 -18.361 -31.101 1.00 58.78 90 LYS A N 1
ATOM 649 C CA . LYS A 1 90 ? 29.058 -19.481 -31.354 1.00 58.78 90 LYS A CA 1
ATOM 650 C C . LYS A 1 90 ? 28.402 -20.864 -31.256 1.00 58.78 90 LYS A C 1
ATOM 652 O O . LYS A 1 90 ? 28.913 -21.797 -31.861 1.00 58.78 90 LYS A O 1
ATOM 657 N N . PHE A 1 91 ? 27.300 -21.010 -30.515 1.00 53.97 91 PHE A N 1
ATOM 658 C CA . PHE A 1 91 ? 26.704 -22.328 -30.264 1.00 53.97 91 PHE A CA 1
ATOM 659 C C . PHE A 1 91 ? 25.381 -22.578 -30.968 1.00 53.97 91 PHE A C 1
ATOM 661 O O . PHE A 1 91 ? 24.970 -23.730 -30.964 1.00 53.97 91 PHE A O 1
ATOM 668 N N . GLY A 1 92 ? 24.738 -21.572 -31.580 1.00 50.25 92 GLY A N 1
ATOM 669 C CA . GLY A 1 92 ? 23.565 -21.725 -32.467 1.00 50.25 92 GLY A CA 1
ATOM 670 C C . GLY A 1 92 ? 22.358 -22.494 -31.894 1.00 50.25 92 GLY A C 1
ATOM 671 O O . GLY A 1 92 ? 21.335 -22.637 -32.556 1.00 50.25 92 GLY A O 1
ATOM 672 N N . ALA A 1 93 ? 22.465 -22.992 -30.666 1.00 55.84 93 ALA A N 1
ATOM 673 C CA . ALA A 1 93 ? 21.609 -23.970 -30.039 1.00 55.84 93 ALA A CA 1
ATOM 674 C C . ALA A 1 93 ? 21.204 -23.430 -28.673 1.00 55.84 93 ALA A C 1
ATOM 676 O O . ALA A 1 93 ? 22.021 -22.902 -27.916 1.00 55.84 93 ALA A O 1
ATOM 677 N N . LYS A 1 94 ? 19.915 -23.587 -28.379 1.00 73.25 94 LYS A N 1
ATOM 678 C CA . LYS A 1 94 ? 19.270 -23.167 -27.136 1.00 73.25 94 LYS A CA 1
ATOM 679 C C . LYS A 1 94 ? 20.088 -23.663 -25.939 1.00 73.25 94 LYS A C 1
ATOM 681 O O . LYS A 1 94 ? 20.177 -24.870 -25.703 1.00 73.25 94 LYS A O 1
ATOM 686 N N . VAL A 1 95 ? 20.703 -22.736 -25.202 1.00 85.44 95 VAL A N 1
ATOM 687 C CA . VAL A 1 95 ? 21.617 -23.063 -24.091 1.00 85.44 95 VAL A CA 1
ATOM 688 C C . VAL A 1 95 ? 20.879 -23.780 -22.963 1.00 85.44 95 VAL A C 1
ATOM 690 O O . VAL A 1 95 ? 21.416 -24.696 -22.331 1.00 85.44 95 VAL A O 1
ATOM 693 N N . VAL A 1 96 ? 19.614 -23.408 -22.782 1.00 89.75 96 VAL A N 1
ATOM 694 C CA . VAL A 1 96 ? 18.656 -24.053 -21.895 1.00 89.75 96 VAL A CA 1
ATOM 695 C C . VAL A 1 96 ? 17.538 -24.657 -22.742 1.00 89.75 96 VAL A C 1
ATOM 697 O O . VAL A 1 96 ? 16.825 -23.940 -23.444 1.00 89.75 96 VAL A O 1
ATOM 700 N N . LEU A 1 97 ? 17.367 -25.979 -22.670 1.00 90.62 97 LEU A N 1
ATOM 701 C CA . LEU A 1 97 ? 16.276 -26.704 -23.321 1.00 90.62 97 LEU A CA 1
ATOM 702 C C . LEU A 1 97 ? 15.250 -27.155 -22.271 1.00 90.62 97 LEU A C 1
ATOM 704 O O . LEU A 1 97 ? 15.502 -28.149 -21.583 1.00 90.62 97 LEU A O 1
ATOM 708 N N . PRO A 1 98 ? 14.087 -26.482 -22.164 1.00 91.75 98 PRO A N 1
ATOM 709 C CA . PRO A 1 98 ? 13.012 -26.880 -21.259 1.00 91.75 98 PRO A CA 1
ATOM 710 C C . PRO A 1 98 ? 12.699 -28.382 -21.335 1.00 91.75 98 PRO A C 1
ATOM 712 O O . PRO A 1 98 ? 12.528 -28.940 -22.421 1.00 91.75 98 PRO A O 1
ATOM 715 N N . GLY A 1 99 ? 12.662 -29.044 -20.179 1.00 93.19 99 GLY A N 1
ATOM 716 C CA . GLY A 1 99 ? 12.391 -30.477 -20.028 1.00 93.19 99 GLY A CA 1
ATOM 717 C C . GLY A 1 99 ? 13.542 -31.413 -20.417 1.00 93.19 99 GLY A C 1
ATOM 718 O O . GLY A 1 99 ? 13.402 -32.627 -20.293 1.00 93.19 99 GLY A O 1
ATOM 719 N N . LYS A 1 100 ? 14.682 -30.895 -20.898 1.00 94.38 100 LYS A N 1
ATOM 720 C CA . LYS A 1 100 ? 15.795 -31.704 -21.428 1.00 94.38 100 LYS A CA 1
ATOM 721 C C . LYS A 1 100 ? 17.131 -31.308 -20.777 1.00 94.38 100 LYS A C 1
ATOM 723 O O . LYS A 1 100 ? 18.006 -30.765 -21.459 1.00 94.38 100 LYS A O 1
ATOM 728 N N . PRO A 1 101 ? 17.335 -31.590 -19.474 1.00 93.56 101 PRO A N 1
ATOM 729 C CA . PRO A 1 101 ? 18.532 -31.165 -18.739 1.00 93.56 101 PRO A CA 1
ATOM 730 C C . PRO A 1 101 ? 19.833 -31.692 -19.357 1.00 93.56 101 PRO A C 1
ATOM 732 O O . PRO A 1 101 ? 20.743 -30.918 -19.623 1.00 93.56 101 PRO A O 1
ATOM 735 N N . THR A 1 102 ? 19.907 -32.980 -19.698 1.00 91.81 102 THR A N 1
ATOM 736 C CA . THR A 1 102 ? 21.127 -33.606 -20.246 1.00 91.81 102 THR A CA 1
ATOM 737 C C . THR A 1 102 ? 21.496 -33.120 -21.651 1.00 91.81 102 THR A C 1
ATOM 739 O O . THR A 1 102 ? 22.666 -33.166 -22.037 1.00 91.81 102 THR A O 1
ATOM 742 N N . LYS A 1 103 ? 20.512 -32.635 -22.419 1.00 91.50 103 LYS A N 1
ATOM 743 C CA . LYS A 1 103 ? 20.712 -32.046 -23.753 1.00 91.50 103 LYS A CA 1
ATOM 744 C C . LYS A 1 103 ? 20.960 -30.535 -23.697 1.00 91.50 103 LYS A C 1
ATOM 746 O O . LYS A 1 103 ? 21.326 -29.961 -24.715 1.00 91.50 103 LYS A O 1
ATOM 751 N N . SER A 1 104 ? 20.757 -29.897 -22.544 1.00 91.75 104 SER A N 1
ATOM 752 C CA . SER A 1 104 ? 20.980 -28.460 -22.380 1.00 91.75 104 SER A CA 1
ATOM 753 C C . SER A 1 104 ? 22.476 -28.167 -22.302 1.00 91.75 104 SER A C 1
ATOM 755 O O . SER A 1 104 ? 23.183 -28.730 -21.463 1.00 91.75 104 SER A O 1
ATOM 757 N N . VAL A 1 105 ? 22.953 -27.262 -23.156 1.00 91.12 105 VAL A N 1
ATOM 758 C CA . VAL A 1 105 ? 24.378 -26.909 -23.279 1.00 91.12 105 VAL A CA 1
ATOM 759 C C . VAL A 1 105 ? 24.944 -26.404 -21.952 1.00 91.12 105 VAL A C 1
ATOM 761 O O . VAL A 1 105 ? 26.061 -26.771 -21.591 1.00 91.12 105 VAL A O 1
ATOM 764 N N . ILE A 1 106 ? 24.156 -25.646 -21.175 1.00 91.06 106 ILE A N 1
ATOM 765 C CA . ILE A 1 106 ? 24.577 -25.176 -19.849 1.00 91.06 106 ILE A CA 1
ATOM 766 C C . ILE A 1 106 ? 24.977 -26.341 -18.933 1.00 91.06 106 ILE A C 1
ATOM 768 O O . ILE A 1 106 ? 26.055 -26.318 -18.347 1.00 91.06 106 ILE A O 1
ATOM 772 N N . VAL A 1 107 ? 24.178 -27.410 -18.875 1.00 93.62 107 VAL A N 1
ATOM 773 C CA . VAL A 1 107 ? 24.463 -28.584 -18.035 1.00 93.62 107 VAL A CA 1
ATOM 774 C C . VAL A 1 107 ? 25.688 -29.329 -18.556 1.00 93.62 107 VAL A C 1
ATOM 776 O O . VAL A 1 107 ? 26.518 -29.773 -17.767 1.00 93.62 107 VAL A O 1
ATOM 779 N N . GLN A 1 108 ? 25.851 -29.438 -19.876 1.00 92.62 108 GLN A N 1
ATOM 780 C CA . GLN A 1 108 ? 27.007 -30.114 -20.467 1.00 92.62 108 GLN A CA 1
ATOM 781 C C . GLN A 1 108 ? 28.329 -29.408 -20.137 1.00 92.62 108 GLN A C 1
ATOM 783 O O . GLN A 1 108 ? 29.313 -30.088 -19.844 1.00 92.62 108 GLN A O 1
ATOM 788 N N . TYR A 1 109 ? 28.345 -28.072 -20.104 1.00 91.88 109 TYR A N 1
ATOM 789 C CA . TYR A 1 109 ? 29.503 -27.293 -19.658 1.00 91.88 109 TYR A CA 1
ATOM 790 C C . TYR A 1 109 ? 29.773 -27.411 -18.155 1.00 91.88 109 TYR A C 1
ATOM 792 O O . TYR A 1 109 ? 30.932 -27.557 -17.765 1.00 91.88 109 TYR A O 1
ATOM 800 N N . LEU A 1 110 ? 28.729 -27.392 -17.314 1.00 93.00 110 LEU A N 1
ATOM 801 C CA . LEU A 1 110 ? 28.877 -27.581 -15.862 1.00 93.00 110 LEU A CA 1
ATOM 802 C C . LEU A 1 110 ? 29.416 -28.980 -15.524 1.00 93.00 110 LEU A C 1
ATOM 804 O O . LEU A 1 110 ? 30.245 -29.132 -14.631 1.00 93.00 110 LEU A O 1
ATOM 808 N N . ARG A 1 111 ? 28.985 -29.999 -16.279 1.00 93.31 111 ARG A N 1
ATOM 809 C CA . ARG A 1 111 ? 29.427 -31.398 -16.155 1.00 93.31 111 ARG A CA 1
ATOM 810 C C . ARG A 1 111 ? 30.782 -31.678 -16.823 1.00 93.31 111 ARG A C 1
ATOM 812 O O . ARG A 1 111 ? 31.265 -32.799 -16.729 1.00 93.31 111 ARG A O 1
ATOM 819 N N . GLY A 1 112 ? 31.368 -30.710 -17.534 1.00 90.50 112 GLY A N 1
ATOM 820 C CA . GLY A 1 112 ? 32.629 -30.883 -18.268 1.00 90.50 112 GLY A CA 1
ATOM 821 C C . GLY A 1 112 ? 32.550 -31.802 -19.494 1.00 90.50 112 GLY A C 1
ATOM 822 O O . GLY A 1 112 ? 33.584 -32.241 -19.989 1.00 90.50 112 GLY A O 1
ATOM 823 N N . LYS A 1 113 ? 31.342 -32.094 -19.996 1.00 90.62 113 LYS A N 1
ATOM 824 C CA . LYS A 1 113 ? 31.136 -32.840 -21.253 1.00 90.62 113 LYS A CA 1
ATOM 825 C C . LYS A 1 113 ? 31.518 -32.007 -22.474 1.00 90.62 113 LYS A C 1
ATOM 827 O O . LYS A 1 113 ? 31.964 -32.554 -23.474 1.00 90.62 113 LYS A O 1
ATOM 832 N N . LEU A 1 114 ? 31.331 -30.691 -22.379 1.00 88.31 114 LEU A N 1
ATOM 833 C CA . LEU A 1 114 ? 31.842 -29.717 -23.336 1.00 88.31 114 LEU A CA 1
ATOM 834 C C . LEU A 1 114 ? 33.013 -28.957 -22.722 1.00 88.31 114 LEU A C 1
ATOM 836 O O . LEU A 1 114 ? 33.044 -28.722 -21.511 1.00 88.31 114 LEU A O 1
ATOM 840 N N . GLN A 1 115 ? 33.960 -28.571 -23.577 1.00 85.44 115 GLN A N 1
ATOM 841 C CA . GLN A 1 115 ? 35.178 -27.880 -23.173 1.00 85.44 115 GLN A CA 1
ATOM 842 C C . GLN A 1 115 ? 35.220 -26.429 -23.686 1.00 85.44 115 GLN A C 1
ATOM 844 O O . GLN A 1 115 ? 34.692 -26.141 -24.766 1.00 85.44 115 GLN A O 1
ATOM 849 N N . PRO A 1 116 ? 35.840 -25.511 -22.923 1.00 87.62 116 PRO A N 1
ATOM 850 C CA . PRO A 1 116 ? 36.363 -25.736 -21.572 1.00 87.62 116 PRO A CA 1
ATOM 851 C C . PRO A 1 116 ? 35.233 -25.866 -20.532 1.00 87.62 116 PRO A C 1
ATOM 853 O O . PRO A 1 116 ? 34.196 -25.216 -20.670 1.00 87.62 116 PRO A O 1
ATOM 856 N N . ARG A 1 117 ? 35.426 -26.687 -19.48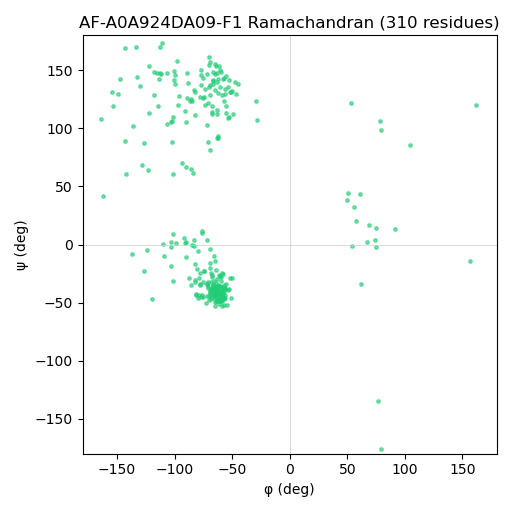7 1.00 89.88 117 ARG A N 1
ATOM 857 C CA . ARG A 1 117 ? 34.477 -26.800 -18.360 1.00 89.88 117 ARG A CA 1
ATOM 858 C C . ARG A 1 117 ? 34.196 -25.419 -17.758 1.00 89.88 117 ARG A C 1
ATOM 860 O O . ARG A 1 117 ? 35.128 -24.667 -17.477 1.00 89.88 117 ARG A O 1
ATOM 867 N N . MET A 1 118 ? 32.923 -25.132 -17.482 1.00 90.50 118 MET A N 1
ATOM 868 C CA . MET A 1 118 ? 32.517 -23.917 -16.770 1.00 90.50 118 MET A CA 1
ATOM 869 C C . MET A 1 118 ? 32.238 -24.194 -15.283 1.00 90.50 118 MET A C 1
ATOM 871 O O . MET A 1 118 ? 31.737 -25.273 -14.952 1.00 90.50 118 MET A O 1
ATOM 875 N N . PRO A 1 119 ? 32.535 -23.250 -14.369 1.00 91.19 119 PRO A N 1
ATOM 876 C CA . PRO A 1 119 ? 33.240 -21.978 -14.590 1.00 91.19 119 PRO A CA 1
ATOM 877 C C . PRO A 1 119 ? 34.715 -22.161 -14.997 1.00 91.19 119 PRO A C 1
ATOM 879 O O . PRO A 1 119 ? 35.411 -23.012 -14.439 1.00 91.19 119 PRO A O 1
ATOM 882 N N . LEU A 1 120 ? 35.180 -21.368 -15.972 1.00 88.88 120 LEU A N 1
ATOM 883 C CA . LEU A 1 120 ? 36.545 -21.428 -16.510 1.00 88.88 120 LEU A CA 1
ATOM 884 C C . LEU A 1 120 ? 37.565 -20.944 -15.472 1.00 88.88 120 LEU A C 1
ATOM 886 O O . LEU A 1 120 ? 37.414 -19.855 -14.928 1.00 88.88 120 LEU A O 1
ATOM 890 N N . GLY A 1 121 ? 38.607 -21.739 -15.214 1.00 81.00 121 GLY A N 1
ATOM 891 C CA . GLY A 1 121 ? 39.687 -21.376 -14.284 1.00 81.00 121 GLY A CA 1
ATOM 892 C C . GLY A 1 121 ? 39.269 -21.273 -12.809 1.00 81.00 121 GLY A C 1
ATOM 893 O O . GLY A 1 121 ? 40.101 -20.952 -11.968 1.00 81.00 121 GLY A O 1
ATOM 894 N N . GLY A 1 122 ? 38.001 -21.552 -12.486 1.00 77.06 122 GLY A N 1
ATOM 895 C CA . GLY A 1 122 ? 37.455 -21.538 -11.130 1.00 77.06 122 GLY A CA 1
ATOM 896 C C . GLY A 1 122 ? 37.094 -22.931 -10.616 1.00 77.06 122 GLY A C 1
ATOM 897 O O . GLY A 1 122 ? 37.115 -23.922 -11.358 1.00 77.06 122 GLY A O 1
ATOM 898 N N . ALA A 1 123 ? 36.718 -23.003 -9.336 1.00 84.19 123 ALA A N 1
ATOM 899 C CA . ALA A 1 123 ? 36.218 -24.232 -8.726 1.00 84.19 123 ALA A CA 1
ATOM 900 C C . ALA A 1 123 ? 35.018 -24.790 -9.510 1.00 84.19 123 ALA A C 1
ATOM 902 O O . ALA A 1 123 ? 34.198 -24.048 -10.059 1.00 84.19 123 ALA A O 1
ATOM 903 N N . ALA A 1 124 ? 34.921 -26.117 -9.580 1.00 88.38 124 ALA A N 1
ATOM 904 C CA . ALA A 1 124 ? 33.730 -26.751 -10.120 1.00 88.38 124 ALA A CA 1
ATOM 905 C C . ALA A 1 124 ? 32.519 -26.427 -9.243 1.00 88.38 124 ALA A C 1
ATOM 907 O O . ALA A 1 124 ? 32.614 -26.425 -8.014 1.00 88.38 124 ALA A O 1
ATOM 908 N N . VAL A 1 125 ? 31.377 -26.167 -9.881 1.00 92.81 125 VAL A N 1
ATOM 909 C CA . VAL A 1 125 ? 30.112 -26.081 -9.151 1.00 92.81 125 VAL A CA 1
ATOM 910 C C . VAL A 1 125 ? 29.823 -27.433 -8.504 1.00 92.81 125 VAL A C 1
ATOM 912 O O . VAL A 1 125 ? 30.113 -28.488 -9.069 1.00 92.81 125 VAL A O 1
ATOM 915 N N . SER A 1 126 ? 29.268 -27.404 -7.299 1.00 94.25 126 SER A N 1
ATOM 916 C CA . SER A 1 126 ? 28.973 -28.625 -6.554 1.00 94.25 126 SER A CA 1
ATOM 917 C C . SER A 1 126 ? 27.905 -29.468 -7.250 1.00 94.25 126 SER A C 1
ATOM 919 O O . SER A 1 126 ? 27.013 -28.950 -7.923 1.00 94.25 126 SER A O 1
ATOM 921 N N . GLU A 1 127 ? 27.916 -30.773 -6.989 1.00 94.12 127 GLU A N 1
ATOM 922 C CA . GLU A 1 127 ? 26.909 -31.695 -7.522 1.00 94.12 127 GLU A CA 1
ATOM 923 C C . GLU A 1 127 ? 25.474 -31.276 -7.164 1.00 94.12 127 GLU A C 1
ATOM 925 O O . GLU A 1 127 ? 24.547 -31.410 -7.961 1.00 94.12 127 GLU A O 1
ATOM 930 N N . LYS A 1 128 ? 25.294 -30.689 -5.976 1.00 93.56 128 LYS A N 1
ATOM 931 C CA . LYS A 1 128 ? 24.017 -30.127 -5.529 1.00 93.56 128 LYS A CA 1
ATOM 932 C C . LYS A 1 128 ? 23.558 -28.962 -6.412 1.00 93.56 128 LYS A C 1
ATOM 934 O O . LYS A 1 128 ? 22.378 -28.881 -6.737 1.00 93.56 128 LYS A O 1
ATOM 939 N N . GLN A 1 129 ? 24.470 -28.072 -6.799 1.00 94.31 129 GLN A N 1
ATOM 940 C CA . GLN A 1 129 ? 24.165 -26.939 -7.675 1.00 94.31 129 GLN A CA 1
ATOM 941 C C . GLN A 1 129 ? 23.877 -27.387 -9.110 1.00 94.31 129 GLN A C 1
ATOM 943 O O . GLN A 1 129 ? 22.970 -26.852 -9.741 1.00 94.31 129 GLN A O 1
ATOM 948 N N . ILE A 1 130 ? 24.585 -28.401 -9.617 1.00 95.12 130 ILE A N 1
ATOM 949 C CA . ILE A 1 130 ? 24.272 -28.951 -10.941 1.00 95.12 130 ILE A CA 1
ATOM 950 C C . ILE A 1 130 ? 22.876 -29.583 -10.928 1.00 95.12 130 ILE A C 1
ATOM 952 O O . ILE A 1 130 ? 22.064 -29.276 -11.799 1.00 95.12 130 ILE A O 1
ATOM 956 N N . LYS A 1 131 ? 22.550 -30.370 -9.892 1.00 95.56 131 LYS A N 1
ATOM 957 C CA . LYS A 1 131 ? 21.205 -30.938 -9.711 1.00 95.56 131 LYS A CA 1
ATOM 958 C C . LYS A 1 131 ? 20.117 -29.871 -9.581 1.00 95.56 131 LYS A C 1
ATOM 960 O O . LYS A 1 131 ? 19.021 -30.077 -10.087 1.00 95.56 131 LYS A O 1
ATOM 965 N N . LEU A 1 132 ? 20.399 -28.729 -8.947 1.00 95.75 132 LEU A N 1
ATOM 966 C CA . LEU A 1 132 ? 19.469 -27.594 -8.885 1.00 95.75 132 LEU A CA 1
ATOM 967 C C . LEU A 1 132 ? 19.103 -27.099 -10.296 1.00 95.75 132 LEU A C 1
ATOM 969 O O . LEU A 1 132 ? 17.921 -26.981 -10.620 1.00 95.75 132 LEU A O 1
ATOM 973 N N . VAL A 1 133 ? 20.106 -26.882 -11.152 1.00 95.50 133 VAL A N 1
ATOM 974 C CA . VAL A 1 133 ? 19.905 -26.467 -12.550 1.00 95.50 133 VAL A CA 1
ATOM 975 C C . VAL A 1 133 ? 19.192 -27.559 -13.353 1.00 95.50 133 VAL A C 1
ATOM 977 O O . VAL A 1 133 ? 18.244 -27.267 -14.078 1.00 95.50 133 VAL A O 1
ATOM 980 N N . GLU A 1 134 ? 19.593 -28.823 -13.207 1.00 95.81 134 GLU A N 1
ATOM 981 C CA . GLU A 1 134 ? 18.955 -29.959 -13.888 1.00 95.81 134 GLU A CA 1
ATOM 982 C C . GLU A 1 134 ? 17.474 -30.099 -13.500 1.00 95.81 134 GLU A C 1
ATOM 984 O O . GLU A 1 134 ? 16.625 -30.295 -14.373 1.00 95.81 134 GLU A O 1
ATOM 989 N N . ASN A 1 135 ? 17.141 -29.939 -12.218 1.00 95.81 135 ASN A N 1
ATOM 990 C CA . ASN A 1 135 ? 15.768 -29.987 -11.717 1.00 95.81 135 ASN A CA 1
ATOM 991 C C . ASN A 1 135 ? 14.930 -28.825 -12.254 1.00 95.81 135 ASN A C 1
ATOM 993 O O . ASN A 1 135 ? 13.825 -29.054 -12.745 1.00 95.81 135 ASN A O 1
ATOM 997 N N . TRP A 1 136 ? 15.460 -27.600 -12.233 1.00 95.38 136 TRP A N 1
ATOM 998 C CA . TRP A 1 136 ? 14.785 -26.442 -12.824 1.00 95.38 136 TRP A CA 1
ATOM 999 C C . TRP A 1 136 ? 14.492 -26.652 -14.313 1.00 95.38 136 TRP A C 1
ATOM 1001 O O . TRP A 1 136 ? 13.369 -26.426 -14.770 1.00 95.38 136 TRP A O 1
ATOM 1011 N N . ILE A 1 137 ? 15.465 -27.166 -15.072 1.00 95.06 137 ILE A N 1
ATOM 1012 C CA . ILE A 1 137 ? 15.275 -27.465 -16.494 1.00 95.06 137 ILE A CA 1
ATOM 1013 C C . ILE A 1 137 ? 14.238 -28.572 -16.689 1.00 95.06 137 ILE A C 1
ATOM 1015 O O . ILE A 1 137 ? 13.372 -28.443 -17.554 1.00 95.06 137 ILE A O 1
ATOM 1019 N N . THR A 1 138 ? 14.274 -29.623 -15.868 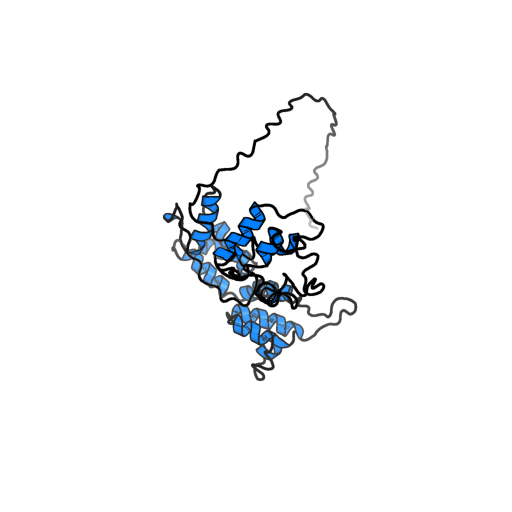1.00 95.94 138 THR A N 1
ATOM 1020 C CA . THR A 1 138 ? 13.287 -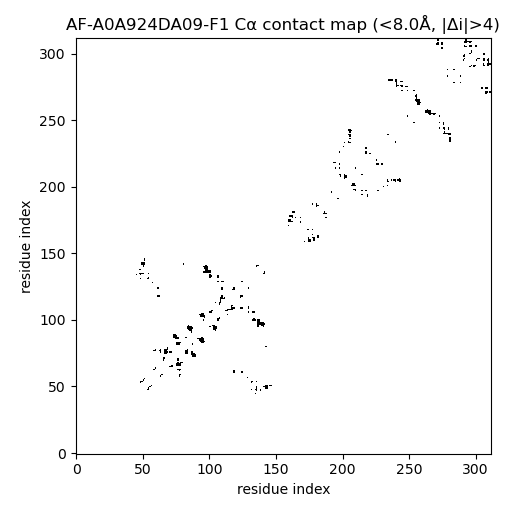30.717 -15.882 1.00 95.94 138 THR A CA 1
ATOM 1021 C C . THR A 1 138 ? 11.868 -30.195 -15.646 1.00 95.94 138 THR A C 1
ATOM 1023 O O . THR A 1 138 ? 10.939 -30.622 -16.323 1.00 95.94 138 THR A O 1
ATOM 1026 N N . GLN A 1 139 ? 11.706 -29.191 -14.780 1.00 93.25 139 GLN A N 1
ATOM 1027 C CA . GLN A 1 139 ? 10.436 -28.501 -14.506 1.00 93.25 139 GLN A CA 1
ATOM 1028 C C . GLN A 1 139 ? 10.018 -27.501 -15.607 1.00 93.25 139 GLN A C 1
ATOM 1030 O O . GLN A 1 139 ? 9.090 -26.707 -15.432 1.00 93.25 139 GLN A O 1
ATOM 1035 N N . GLY A 1 140 ? 10.686 -27.540 -16.762 1.00 92.12 140 GLY A N 1
ATOM 1036 C CA . GLY A 1 140 ? 10.386 -26.707 -17.923 1.00 92.12 140 GLY A CA 1
ATOM 1037 C C . GLY A 1 140 ? 11.150 -25.386 -17.961 1.00 92.12 140 GLY A C 1
ATOM 1038 O O . GLY A 1 140 ? 10.780 -24.523 -18.750 1.00 92.12 140 GLY A O 1
ATOM 1039 N N . ALA A 1 141 ? 12.190 -25.221 -17.133 1.00 91.69 141 ALA A N 1
ATOM 1040 C CA . ALA A 1 141 ? 13.029 -24.024 -17.075 1.00 91.69 141 ALA A CA 1
ATOM 1041 C C . ALA A 1 141 ? 12.214 -22.721 -16.972 1.00 91.69 141 ALA A C 1
ATOM 1043 O O . ALA A 1 141 ? 12.518 -21.720 -17.618 1.00 91.69 141 ALA A O 1
ATOM 1044 N N . LYS A 1 142 ? 11.120 -22.745 -16.202 1.00 90.19 142 LYS A N 1
ATOM 1045 C CA . LYS A 1 142 ? 10.219 -21.597 -16.092 1.00 90.19 142 LYS A CA 1
ATOM 1046 C C . LYS A 1 142 ? 10.905 -20.480 -15.315 1.00 90.19 142 LYS A C 1
ATOM 1048 O O . LYS A 1 142 ? 11.516 -20.723 -14.277 1.00 90.19 142 LYS A O 1
ATOM 1053 N N . ILE A 1 143 ? 10.783 -19.259 -15.821 1.00 85.75 143 ILE A N 1
ATOM 1054 C CA . ILE A 1 143 ? 11.107 -18.055 -15.063 1.00 85.75 143 ILE A CA 1
ATOM 1055 C C . ILE A 1 143 ? 9.882 -17.756 -14.212 1.00 85.75 143 ILE A C 1
ATOM 1057 O O . ILE A 1 143 ? 8.826 -17.434 -14.759 1.00 85.75 143 ILE A O 1
ATOM 1061 N N . ASP A 1 144 ? 9.991 -17.904 -12.892 1.00 80.81 144 ASP A N 1
ATOM 1062 C CA . ASP A 1 144 ? 8.897 -17.495 -12.019 1.00 80.81 144 ASP A CA 1
ATOM 1063 C C . ASP A 1 144 ? 8.614 -16.004 -12.208 1.00 80.81 144 ASP A C 1
ATOM 1065 O O . ASP A 1 144 ? 9.513 -15.204 -12.520 1.00 80.81 144 ASP A O 1
ATOM 1069 N N . ALA A 1 145 ? 7.342 -15.638 -12.032 1.00 65.56 145 ALA A N 1
ATOM 1070 C CA . ALA A 1 145 ? 6.935 -14.244 -12.038 1.00 65.56 145 ALA A CA 1
ATOM 1071 C C . ALA A 1 145 ? 7.895 -13.438 -11.141 1.00 65.56 145 ALA A C 1
ATOM 1073 O O . ALA A 1 145 ? 8.331 -13.969 -10.114 1.00 65.56 145 ALA A O 1
ATOM 1074 N N . PRO A 1 146 ? 8.292 -12.216 -11.547 1.00 60.31 146 PRO A N 1
ATOM 1075 C CA . PRO A 1 146 ? 8.977 -11.269 -10.676 1.00 60.31 146 PRO A CA 1
ATOM 1076 C C . PRO A 1 146 ? 8.573 -11.443 -9.216 1.00 60.31 146 PRO A C 1
ATOM 1078 O O . PRO A 1 146 ? 7.383 -11.398 -8.900 1.00 60.31 146 PRO A O 1
ATOM 1081 N N . VAL A 1 147 ? 9.564 -11.680 -8.346 1.00 54.62 147 VAL A N 1
ATOM 1082 C CA . VAL A 1 147 ? 9.358 -11.561 -6.899 1.00 54.62 147 VAL A CA 1
ATOM 1083 C C . VAL A 1 147 ? 8.696 -10.202 -6.697 1.00 54.62 147 VAL A C 1
ATOM 1085 O O . VAL A 1 147 ? 9.125 -9.239 -7.337 1.00 54.62 147 VAL A O 1
ATOM 1088 N N . LEU A 1 148 ? 7.616 -10.170 -5.909 1.00 48.28 148 LEU A N 1
ATOM 1089 C CA . LEU A 1 148 ? 6.842 -8.975 -5.554 1.00 48.28 148 LEU A CA 1
ATOM 1090 C C . LEU A 1 148 ? 7.740 -7.726 -5.585 1.00 48.28 148 LEU A C 1
ATOM 1092 O O . LEU A 1 148 ? 8.637 -7.599 -4.755 1.00 48.28 148 LEU A O 1
ATOM 1096 N N . GLY A 1 149 ? 7.570 -6.874 -6.602 1.00 50.53 149 GLY A N 1
ATOM 1097 C CA . GLY A 1 149 ? 8.509 -5.773 -6.853 1.00 50.53 149 GLY A CA 1
ATOM 1098 C C . GLY A 1 149 ? 8.564 -5.230 -8.283 1.00 50.53 149 GLY A C 1
ATOM 1099 O O . GLY A 1 149 ? 9.074 -4.133 -8.475 1.00 50.53 149 GLY A O 1
ATOM 1100 N N . TYR A 1 150 ? 8.013 -5.926 -9.287 1.00 48.00 150 TYR A N 1
ATOM 1101 C CA . TYR A 1 150 ? 7.720 -5.293 -10.582 1.00 48.00 150 TYR A CA 1
ATOM 1102 C C . TYR A 1 150 ? 6.291 -4.725 -10.561 1.00 48.00 150 TYR A C 1
ATOM 1104 O O . TYR A 1 150 ? 5.346 -5.514 -10.487 1.00 48.00 150 TYR A O 1
ATOM 1112 N N . PRO A 1 151 ? 6.105 -3.393 -10.649 1.00 53.72 151 PRO A N 1
ATOM 1113 C CA . PRO A 1 151 ? 4.811 -2.734 -10.425 1.00 53.72 151 PRO A CA 1
ATOM 1114 C C . PRO A 1 151 ? 3.755 -3.011 -11.510 1.00 53.72 151 PRO A C 1
ATOM 1116 O O . PRO A 1 151 ? 2.612 -2.591 -11.373 1.00 53.72 151 PRO A O 1
ATOM 1119 N N . TYR A 1 152 ? 4.111 -3.731 -12.578 1.00 59.22 152 TYR A N 1
ATOM 1120 C CA . TYR A 1 152 ? 3.248 -3.945 -13.746 1.00 59.22 152 TYR A CA 1
ATOM 1121 C C . TYR A 1 152 ? 2.589 -5.327 -13.809 1.00 59.22 152 TYR A C 1
ATOM 1123 O O . TYR A 1 152 ? 1.891 -5.633 -14.775 1.00 59.22 152 TYR A O 1
ATOM 1131 N N . LEU A 1 153 ? 2.802 -6.193 -12.815 1.00 60.16 153 LEU A N 1
ATOM 1132 C CA . LEU A 1 153 ? 2.079 -7.460 -12.759 1.00 60.16 153 LEU A CA 1
ATOM 1133 C C . LEU A 1 153 ? 0.746 -7.261 -12.057 1.00 60.16 153 LEU A C 1
ATOM 1135 O O . LEU A 1 153 ? 0.708 -6.833 -10.905 1.00 60.16 153 LEU A O 1
ATOM 1139 N N . LYS A 1 154 ? -0.341 -7.646 -12.731 1.00 68.38 154 LYS A N 1
ATOM 1140 C CA . LYS A 1 154 ? -1.659 -7.721 -12.105 1.00 68.38 154 LYS A CA 1
ATOM 1141 C C . LYS A 1 154 ? -1.561 -8.624 -10.864 1.00 68.38 154 LYS A C 1
ATOM 1143 O O . LYS A 1 154 ? -1.219 -9.802 -11.022 1.00 68.38 154 LYS A O 1
ATOM 1148 N N . PRO A 1 155 ? -1.854 -8.115 -9.652 1.00 71.06 155 PRO A N 1
ATOM 1149 C CA . PRO A 1 155 ? -1.887 -8.947 -8.462 1.00 71.06 155 PRO A CA 1
ATOM 1150 C C . PRO A 1 155 ? -2.867 -10.100 -8.672 1.00 71.06 155 PRO A C 1
ATOM 1152 O O . PRO A 1 155 ? -3.982 -9.906 -9.162 1.00 71.06 155 PRO A O 1
ATOM 1155 N N . THR A 1 156 ? -2.446 -11.310 -8.323 1.00 80.50 156 THR A N 1
ATOM 1156 C CA . THR A 1 156 ? -3.343 -12.467 -8.272 1.00 80.50 156 THR A CA 1
ATOM 1157 C C . THR A 1 156 ? -3.733 -12.701 -6.824 1.00 80.50 156 THR A C 1
ATOM 1159 O O . THR A 1 156 ? -2.911 -12.520 -5.926 1.00 80.50 156 THR A O 1
ATOM 1162 N N . LEU A 1 157 ? -4.994 -13.067 -6.591 1.00 79.31 157 LEU A N 1
ATOM 1163 C CA . LEU A 1 157 ? -5.470 -13.398 -5.252 1.00 79.31 157 LEU A CA 1
ATOM 1164 C C . LEU A 1 157 ? -4.701 -14.628 -4.743 1.00 79.31 157 LEU A C 1
ATOM 1166 O O . LEU A 1 157 ? -4.813 -15.700 -5.347 1.00 79.31 157 LEU A O 1
ATOM 1170 N N . PRO A 1 158 ? -3.905 -14.499 -3.667 1.00 84.88 158 PRO A N 1
ATOM 1171 C CA . PRO A 1 158 ? -3.202 -15.640 -3.111 1.00 84.88 158 PRO A CA 1
ATOM 1172 C C . PRO A 1 158 ? -4.201 -16.632 -2.514 1.00 84.88 158 PRO A C 1
ATOM 1174 O O . PRO A 1 158 ? -5.241 -16.253 -1.971 1.00 84.88 158 PRO A O 1
ATOM 1177 N N . LYS A 1 159 ? -3.863 -17.923 -2.571 1.00 90.06 159 LYS A N 1
ATOM 1178 C CA . LYS A 1 159 ? -4.628 -18.948 -1.858 1.00 90.06 159 LYS A CA 1
ATOM 1179 C C . LYS A 1 159 ? -4.554 -18.667 -0.355 1.00 90.06 159 LYS A C 1
ATOM 1181 O O . LYS A 1 159 ? -3.460 -18.485 0.180 1.00 90.06 159 LYS A O 1
ATOM 1186 N N . LEU A 1 160 ? -5.708 -18.667 0.310 1.00 93.50 160 LEU A N 1
ATOM 1187 C CA . LEU A 1 160 ? -5.777 -18.467 1.753 1.00 93.50 160 LEU A CA 1
ATOM 1188 C C . LEU A 1 160 ? -5.082 -19.627 2.489 1.00 93.50 160 LEU A C 1
ATOM 1190 O O . LEU A 1 160 ? -5.298 -20.793 2.132 1.00 93.50 160 LEU A O 1
ATOM 1194 N N . PRO A 1 161 ? -4.224 -19.335 3.479 1.00 94.06 161 PRO A N 1
ATOM 1195 C CA . PRO A 1 161 ? -3.534 -20.363 4.237 1.00 94.06 161 PRO A CA 1
ATOM 1196 C C . PRO A 1 161 ? -4.487 -21.034 5.227 1.00 94.06 161 PRO A C 1
ATOM 1198 O O . PRO A 1 161 ? -5.329 -20.390 5.844 1.00 94.06 161 PRO A O 1
ATOM 1201 N N . THR A 1 162 ? -4.321 -22.339 5.422 1.00 94.50 162 THR A N 1
ATOM 1202 C CA . THR A 1 162 ? -5.026 -23.063 6.482 1.00 94.50 162 THR A CA 1
ATOM 1203 C C . THR A 1 162 ? -4.414 -22.713 7.837 1.00 94.50 162 THR A C 1
ATOM 1205 O O . THR A 1 162 ? -3.193 -22.737 7.988 1.00 94.50 162 THR A O 1
ATOM 1208 N N . VAL A 1 163 ? -5.266 -22.419 8.816 1.00 96.69 163 VAL A N 1
ATOM 1209 C CA . VAL A 1 163 ? -4.888 -22.061 10.191 1.00 96.69 163 VAL A CA 1
ATOM 1210 C C . VAL A 1 163 ? -5.526 -23.023 11.185 1.00 96.69 163 VAL A C 1
ATOM 1212 O O . VAL A 1 163 ? -6.574 -23.606 10.900 1.00 96.69 163 VAL A O 1
ATOM 1215 N N . LYS A 1 164 ? -4.909 -23.199 12.354 1.00 95.25 164 LYS A N 1
ATOM 1216 C CA . LYS A 1 164 ? -5.429 -24.063 13.421 1.00 95.25 164 LYS A CA 1
ATOM 1217 C C . LYS A 1 164 ? -6.570 -23.382 14.172 1.00 95.25 164 LYS A C 1
ATOM 1219 O O . LYS A 1 164 ? -7.598 -24.009 14.411 1.00 95.25 164 LYS A O 1
ATOM 1224 N N . ASN A 1 165 ? -6.416 -22.106 14.529 1.00 94.44 165 ASN A N 1
ATOM 1225 C CA . ASN A 1 165 ? -7.435 -21.360 15.271 1.00 94.44 165 ASN A CA 1
ATOM 1226 C C . ASN A 1 165 ? -8.377 -20.569 14.345 1.00 94.44 165 ASN A C 1
ATOM 1228 O O . ASN A 1 165 ? -8.357 -19.338 14.310 1.00 94.44 165 ASN A O 1
ATOM 1232 N N . ALA A 1 166 ? -9.229 -21.280 13.603 1.00 94.44 166 ALA A N 1
ATOM 1233 C CA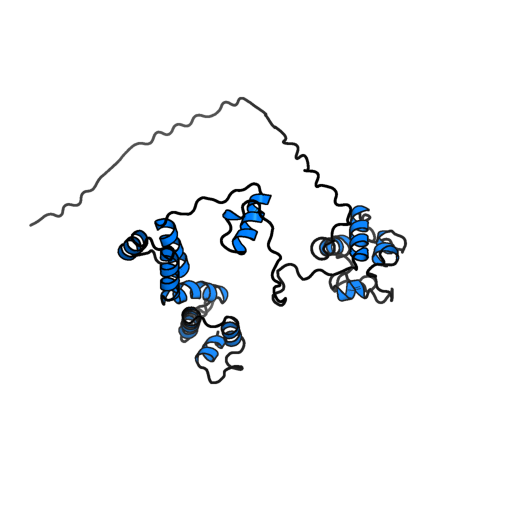 . ALA A 1 166 ? -10.182 -20.662 12.677 1.00 94.44 166 ALA A CA 1
ATOM 1234 C C . ALA A 1 166 ? -11.189 -19.715 13.365 1.00 94.44 166 ALA A C 1
ATOM 1236 O O . ALA A 1 166 ? -11.642 -18.762 12.744 1.00 94.44 166 ALA A O 1
ATOM 1237 N N . ALA A 1 167 ? -11.500 -19.926 14.650 1.00 94.12 167 ALA A N 1
ATOM 1238 C CA . ALA A 1 167 ? -12.442 -19.090 15.400 1.00 94.12 167 ALA A CA 1
ATOM 1239 C C . ALA A 1 167 ? -11.926 -17.664 15.680 1.00 94.12 167 ALA A C 1
ATOM 1241 O O . ALA A 1 167 ? -12.717 -16.766 15.957 1.00 94.12 167 ALA A O 1
ATOM 1242 N N . TRP A 1 168 ? -10.608 -17.438 15.620 1.00 94.06 168 TRP A N 1
ATOM 1243 C CA . TRP A 1 168 ? -10.013 -16.107 15.794 1.00 94.06 168 TRP A CA 1
ATOM 1244 C C . TRP A 1 168 ? -10.080 -15.245 14.523 1.00 94.06 168 TRP A C 1
ATOM 1246 O O . TRP A 1 168 ? -9.989 -14.020 14.596 1.00 94.06 168 TRP A O 1
ATOM 1256 N N . VAL A 1 169 ? -10.238 -15.877 13.360 1.00 95.81 169 VAL A N 1
ATOM 1257 C CA . VAL A 1 169 ? -10.229 -15.222 12.048 1.00 95.81 169 VAL A CA 1
ATOM 1258 C C . VAL A 1 169 ? -11.530 -14.448 11.844 1.00 95.81 169 VAL A C 1
ATOM 1260 O O . VAL A 1 169 ? -12.606 -15.041 11.823 1.00 95.81 169 VAL A O 1
ATOM 1263 N N . LYS A 1 170 ? -11.442 -13.130 11.635 1.00 92.94 170 LYS A N 1
ATOM 1264 C CA . LYS A 1 170 ? -12.597 -12.276 11.306 1.00 92.94 170 LYS A CA 1
ATOM 1265 C C . LYS A 1 170 ? -12.668 -11.946 9.822 1.00 92.94 170 LYS A C 1
ATOM 1267 O O . LYS A 1 170 ? -13.754 -11.756 9.286 1.00 92.94 170 LYS A O 1
ATOM 1272 N N . ASN A 1 171 ? -11.520 -11.860 9.158 1.00 93.69 171 ASN A N 1
ATOM 1273 C CA . ASN A 1 171 ? -11.426 -11.575 7.730 1.00 93.69 171 ASN A CA 1
ATOM 1274 C C . ASN A 1 171 ? -10.275 -12.377 7.074 1.00 93.69 171 ASN A C 1
ATOM 1276 O O . ASN A 1 171 ? -9.451 -12.973 7.772 1.00 93.69 171 ASN A O 1
ATOM 1280 N N . PRO A 1 172 ? -10.179 -12.410 5.732 1.00 94.12 172 PRO A N 1
ATOM 1281 C CA . PRO A 1 172 ? -9.135 -13.172 5.042 1.00 94.12 172 PRO A CA 1
ATOM 1282 C C . PRO A 1 172 ? -7.689 -12.744 5.350 1.00 94.12 172 PRO A C 1
ATOM 1284 O O . PRO A 1 172 ? -6.791 -13.579 5.265 1.00 94.12 172 PRO A O 1
ATOM 1287 N N . ILE A 1 173 ? -7.442 -11.484 5.732 1.00 94.06 173 ILE A N 1
ATOM 1288 C CA . ILE A 1 173 ? -6.105 -10.980 6.101 1.00 94.06 173 ILE A CA 1
ATOM 1289 C C . ILE A 1 173 ? -5.634 -11.639 7.404 1.00 94.06 173 ILE A C 1
ATOM 1291 O O . ILE A 1 173 ? -4.467 -12.029 7.513 1.00 94.06 173 ILE A O 1
ATOM 1295 N N . ASP A 1 174 ? -6.549 -11.858 8.352 1.00 95.94 174 ASP A N 1
ATOM 1296 C CA . ASP A 1 174 ? -6.246 -12.510 9.630 1.00 95.94 174 ASP A CA 1
ATOM 1297 C C . ASP A 1 174 ? -5.688 -13.927 9.433 1.00 95.94 174 ASP A C 1
ATOM 1299 O O . ASP A 1 174 ? -4.838 -14.356 10.210 1.00 95.94 174 ASP A O 1
ATOM 1303 N N . GLN A 1 175 ? -6.090 -14.644 8.372 1.00 96.12 175 GLN A N 1
ATOM 1304 C CA . GLN A 1 175 ? -5.552 -15.979 8.068 1.00 96.12 175 GLN A CA 1
ATOM 1305 C C . GLN A 1 175 ? -4.060 -15.923 7.740 1.00 96.12 175 GLN A C 1
ATOM 1307 O O . GLN A 1 175 ? -3.291 -16.755 8.218 1.00 96.12 175 GLN A O 1
ATOM 1312 N N . PHE A 1 176 ? -3.626 -14.926 6.963 1.00 95.44 176 PHE A N 1
ATOM 1313 C CA . PHE A 1 176 ? -2.211 -14.751 6.634 1.00 95.44 176 PHE A CA 1
ATOM 1314 C C . PHE A 1 176 ? -1.381 -14.408 7.871 1.00 95.44 176 PHE A C 1
ATOM 1316 O O . PHE A 1 176 ? -0.314 -14.995 8.076 1.00 95.44 176 PHE A O 1
ATOM 1323 N N . ALA A 1 177 ? -1.882 -13.507 8.719 1.00 95.44 177 ALA A N 1
ATOM 1324 C CA . ALA A 1 177 ? -1.222 -13.160 9.973 1.00 95.44 177 ALA A CA 1
ATOM 1325 C C . ALA A 1 177 ? -1.147 -14.371 10.919 1.00 95.44 177 ALA A C 1
ATOM 1327 O O . ALA A 1 177 ? -0.071 -14.702 11.423 1.00 95.44 177 ALA A O 1
ATOM 1328 N N . LEU A 1 178 ? -2.268 -15.071 11.118 1.00 97.00 178 LEU A N 1
ATOM 1329 C CA . LEU A 1 178 ? -2.361 -16.211 12.024 1.00 97.00 178 LEU A CA 1
ATOM 1330 C C . LEU A 1 178 ? -1.514 -17.392 11.556 1.00 97.00 178 LEU A C 1
ATOM 1332 O O . LEU A 1 178 ? -0.783 -17.951 12.366 1.00 97.00 178 LEU A O 1
ATOM 1336 N N . ALA A 1 179 ? -1.512 -17.717 10.262 1.00 96.69 179 ALA A N 1
ATOM 1337 C CA . ALA A 1 179 ? -0.661 -18.777 9.726 1.00 96.69 179 ALA A CA 1
ATOM 1338 C C . ALA A 1 179 ? 0.825 -18.512 10.010 1.00 96.69 179 ALA A C 1
ATOM 1340 O O . ALA A 1 179 ? 1.570 -19.424 10.377 1.00 96.69 179 ALA A O 1
ATOM 1341 N N . LYS A 1 180 ? 1.268 -17.253 9.882 1.00 96.19 180 LYS A N 1
ATOM 1342 C CA . LYS A 1 180 ? 2.653 -16.875 10.183 1.00 96.19 180 LYS A CA 1
ATOM 1343 C C . LYS A 1 180 ? 2.957 -16.964 11.680 1.00 96.19 180 LYS A C 1
ATOM 1345 O O . LYS A 1 180 ? 4.033 -17.450 12.040 1.00 96.19 180 LYS A O 1
ATOM 1350 N N . MET A 1 181 ? 2.029 -16.524 12.533 1.00 96.94 181 MET A N 1
ATOM 1351 C CA . MET A 1 181 ? 2.141 -16.646 13.991 1.00 96.94 181 MET A CA 1
ATOM 1352 C C . MET A 1 181 ? 2.218 -18.116 14.423 1.00 96.94 181 MET A C 1
ATOM 1354 O O . MET A 1 181 ? 3.183 -18.498 15.079 1.00 96.94 181 MET A O 1
ATOM 1358 N N . GLU A 1 182 ? 1.292 -18.964 13.971 1.00 96.38 182 GLU A N 1
ATOM 1359 C CA . GLU A 1 182 ? 1.248 -20.397 14.289 1.00 96.38 182 GLU A CA 1
ATOM 1360 C C . GLU A 1 182 ? 2.501 -21.144 13.814 1.00 96.38 182 GLU A C 1
ATOM 1362 O O . GLU A 1 182 ? 3.048 -21.963 14.554 1.00 96.38 182 GLU A O 1
ATOM 1367 N N . ALA A 1 183 ? 3.002 -20.839 12.610 1.00 96.25 183 ALA A N 1
ATOM 1368 C CA . ALA A 1 183 ? 4.256 -21.397 12.095 1.00 96.25 183 ALA A CA 1
ATOM 1369 C C . ALA A 1 183 ? 5.485 -20.983 12.924 1.00 96.25 183 ALA A C 1
ATOM 1371 O O . ALA A 1 183 ? 6.514 -21.656 12.885 1.00 96.25 183 ALA A O 1
ATOM 1372 N N . SER A 1 184 ? 5.373 -19.877 13.661 1.00 97.12 184 SER A N 1
ATOM 1373 C CA . SER A 1 184 ? 6.414 -19.342 14.542 1.00 97.12 184 SER A CA 1
ATOM 1374 C C . SER A 1 184 ? 6.146 -19.667 16.018 1.00 97.12 184 SER A C 1
ATOM 1376 O O . SER A 1 184 ? 6.835 -19.138 16.887 1.00 97.12 184 SER A O 1
ATOM 1378 N N . SER A 1 185 ? 5.154 -20.519 16.307 1.00 96.38 185 SER A N 1
ATOM 1379 C CA . SER A 1 185 ? 4.698 -20.864 17.662 1.00 96.38 185 SER A CA 1
ATOM 1380 C C . SER A 1 185 ? 4.287 -19.651 18.510 1.00 96.38 185 SER A C 1
ATOM 1382 O O . SER A 1 185 ? 4.451 -19.654 19.727 1.00 96.38 185 SER A O 1
ATOM 1384 N N . LEU A 1 186 ? 3.758 -18.608 17.866 1.00 96.31 186 LEU A N 1
ATOM 1385 C CA . LEU A 1 186 ? 3.217 -17.411 18.503 1.00 96.31 186 LEU A CA 1
ATOM 1386 C C . LEU A 1 186 ? 1.690 -17.477 18.565 1.00 96.31 186 LEU A C 1
ATOM 1388 O O . LEU A 1 186 ? 1.038 -18.027 17.676 1.00 96.31 186 LEU A O 1
ATOM 1392 N N . THR A 1 187 ? 1.123 -16.862 19.598 1.00 93.56 187 THR A N 1
ATOM 1393 C CA . THR A 1 187 ? -0.324 -16.699 19.773 1.00 93.56 187 THR A CA 1
ATOM 1394 C C . THR A 1 187 ? -0.717 -15.229 19.633 1.00 93.56 187 THR A C 1
ATOM 1396 O O . THR A 1 187 ? 0.058 -14.365 20.050 1.00 93.56 187 THR A O 1
ATOM 1399 N N . PRO A 1 188 ? -1.915 -14.918 19.106 1.00 94.00 188 PRO A N 1
ATOM 1400 C CA . PRO A 1 188 ? -2.403 -13.545 19.065 1.00 94.00 188 PRO A CA 1
ATOM 1401 C C . PRO A 1 188 ? -2.475 -12.902 20.455 1.00 94.00 188 PRO A C 1
ATOM 1403 O O . PRO A 1 188 ? -2.868 -13.549 21.427 1.00 94.00 188 PRO A O 1
ATOM 1406 N N . SER A 1 189 ? -2.145 -11.614 20.537 1.00 92.19 189 SER A N 1
ATOM 1407 C CA . SER A 1 189 ? -2.333 -10.819 21.755 1.00 92.19 189 SER A CA 1
ATOM 1408 C C . SER A 1 189 ? -3.815 -10.574 22.046 1.00 92.19 189 SER A C 1
ATOM 1410 O O . SER A 1 189 ? -4.656 -10.583 21.142 1.00 92.19 189 SER A O 1
ATOM 1412 N N . SER A 1 190 ? -4.135 -10.290 23.310 1.00 92.06 190 SER A N 1
ATOM 1413 C CA . SER A 1 190 ? -5.472 -9.835 23.689 1.00 92.06 190 SER A CA 1
ATOM 1414 C C . SER A 1 190 ? -5.834 -8.511 22.991 1.00 92.06 190 SER A C 1
ATOM 1416 O O . SER A 1 190 ? -4.948 -7.697 22.699 1.00 92.06 190 SER A O 1
ATOM 1418 N N . PRO A 1 191 ? -7.130 -8.264 22.712 1.00 89.75 191 PRO A N 1
ATOM 1419 C CA . PRO A 1 191 ? -7.573 -6.994 22.149 1.00 89.75 191 PRO A CA 1
ATOM 1420 C C . PRO A 1 191 ? -7.172 -5.803 23.024 1.00 89.75 191 PRO A C 1
ATOM 1422 O O . PRO A 1 191 ? -7.225 -5.864 24.253 1.00 89.75 191 PRO A O 1
ATOM 1425 N N . ALA A 1 192 ? -6.812 -4.691 22.383 1.00 93.94 192 ALA A N 1
ATOM 1426 C CA . ALA A 1 192 ? -6.545 -3.445 23.090 1.00 93.94 192 ALA A CA 1
ATOM 1427 C C . ALA A 1 192 ? -7.815 -2.912 23.781 1.00 93.94 192 ALA A C 1
ATOM 1429 O O . ALA A 1 192 ? -8.937 -3.152 23.330 1.00 93.94 192 ALA A O 1
ATOM 1430 N N . SER A 1 193 ? -7.639 -2.147 24.864 1.00 94.50 193 SER A N 1
ATOM 1431 C CA . SER A 1 193 ? -8.762 -1.495 25.544 1.00 94.50 193 SER A CA 1
ATOM 1432 C C . SER A 1 193 ? -9.477 -0.508 24.614 1.00 94.50 193 SER A C 1
ATOM 1434 O O . SER A 1 193 ? -8.856 0.076 23.722 1.00 94.50 193 SER A O 1
ATOM 1436 N N . LYS A 1 194 ? -10.774 -0.258 24.851 1.00 94.12 194 LYS A N 1
ATOM 1437 C CA . LYS A 1 194 ? -11.555 0.723 24.071 1.00 94.12 194 LYS A CA 1
ATOM 1438 C C . LYS A 1 194 ? -10.854 2.086 23.992 1.00 94.12 194 LYS A C 1
ATOM 1440 O O . LYS A 1 194 ? -10.717 2.644 22.911 1.00 94.12 194 LYS A O 1
ATOM 1445 N N . VAL A 1 195 ? -10.346 2.592 25.116 1.00 95.56 195 VAL A N 1
ATOM 1446 C CA . VAL A 1 195 ? -9.639 3.884 25.161 1.00 95.56 195 VAL A CA 1
ATOM 1447 C C . VAL A 1 195 ? -8.368 3.864 24.306 1.00 95.56 195 VAL A C 1
ATOM 1449 O O . VAL A 1 195 ? -8.095 4.825 23.589 1.00 95.56 195 VAL A O 1
ATOM 1452 N N . ALA A 1 196 ? -7.596 2.773 24.344 1.00 96.38 196 ALA A N 1
ATOM 1453 C CA . ALA A 1 196 ? -6.397 2.644 23.522 1.00 96.38 196 ALA A CA 1
ATOM 1454 C C . ALA A 1 196 ? -6.735 2.587 22.024 1.00 96.38 196 ALA A C 1
ATOM 1456 O O . ALA A 1 196 ? -6.071 3.256 21.234 1.00 96.38 196 ALA A O 1
ATOM 1457 N N . LEU A 1 197 ? -7.776 1.839 21.640 1.00 95.69 197 LEU A N 1
ATOM 1458 C CA . LEU A 1 197 ? -8.257 1.778 20.255 1.00 95.69 197 LEU A CA 1
ATOM 1459 C C . LEU A 1 197 ? -8.700 3.151 19.749 1.00 95.69 197 LEU A C 1
ATOM 1461 O O . LEU A 1 197 ? -8.294 3.550 18.661 1.00 95.69 197 LEU A O 1
ATOM 1465 N N . LEU A 1 198 ? -9.465 3.888 20.561 1.00 97.75 198 LEU A N 1
ATOM 1466 C CA . LEU A 1 198 ? -9.928 5.230 20.221 1.00 97.75 198 LEU A CA 1
ATOM 1467 C C . LEU A 1 198 ? -8.752 6.187 19.992 1.00 97.75 198 LEU A C 1
ATOM 1469 O O . LEU A 1 198 ? -8.694 6.867 18.977 1.00 97.75 198 LEU A O 1
ATOM 1473 N N . ARG A 1 199 ? -7.777 6.215 20.906 1.00 97.94 199 ARG A N 1
ATOM 1474 C CA . ARG A 1 199 ? -6.603 7.092 20.770 1.00 97.94 199 ARG A CA 1
ATOM 1475 C C . ARG A 1 199 ? -5.772 6.774 19.527 1.00 97.94 199 ARG A C 1
ATOM 1477 O O . ARG A 1 199 ? -5.292 7.701 18.885 1.00 97.94 199 ARG A O 1
ATOM 1484 N N . ARG A 1 200 ? -5.593 5.486 19.207 1.00 97.75 200 ARG A N 1
ATOM 1485 C CA . ARG A 1 200 ? -4.828 5.043 18.030 1.00 97.75 200 ARG A CA 1
ATOM 1486 C C . ARG A 1 200 ? -5.502 5.483 16.737 1.00 97.75 200 ARG A C 1
ATOM 1488 O O . ARG A 1 200 ? -4.876 6.185 15.961 1.00 97.75 200 ARG A O 1
ATOM 1495 N N . VAL A 1 201 ? -6.790 5.175 16.566 1.00 98.06 201 VAL A N 1
ATOM 1496 C CA . VAL A 1 201 ? -7.500 5.508 15.319 1.00 98.06 201 VAL A CA 1
ATOM 1497 C C . VAL A 1 201 ? -7.557 7.018 15.065 1.00 98.06 201 VAL A C 1
ATOM 1499 O O . VAL A 1 201 ? -7.399 7.462 13.935 1.00 98.06 201 VAL A O 1
ATOM 1502 N N . TYR A 1 202 ? -7.692 7.819 16.120 1.00 98.44 202 TYR A N 1
ATOM 1503 C CA . TYR A 1 202 ? -7.629 9.277 16.043 1.00 98.44 202 TYR A CA 1
ATOM 1504 C C . TYR A 1 202 ? -6.255 9.793 15.594 1.00 98.44 202 TYR A C 1
ATOM 1506 O O . TYR A 1 202 ? -6.159 10.610 14.677 1.00 98.44 202 TYR A O 1
ATOM 1514 N N . ALA A 1 203 ? -5.184 9.286 16.209 1.00 97.94 203 ALA A N 1
ATOM 1515 C CA . ALA A 1 203 ? -3.819 9.649 15.843 1.00 97.94 203 ALA A CA 1
ATOM 1516 C C . ALA A 1 203 ? -3.458 9.200 14.416 1.00 97.94 203 ALA A C 1
ATOM 1518 O O . ALA A 1 203 ? -2.754 9.922 13.707 1.00 97.94 203 ALA A O 1
ATOM 1519 N N . ASP A 1 204 ? -3.953 8.038 13.995 1.00 97.31 204 ASP A N 1
ATOM 1520 C CA . ASP A 1 204 ? -3.689 7.477 12.673 1.00 97.31 204 ASP A CA 1
ATOM 1521 C C . ASP A 1 204 ? -4.438 8.250 11.580 1.00 97.31 204 ASP A C 1
ATOM 1523 O O . ASP A 1 204 ? -3.821 8.679 10.605 1.00 97.31 204 ASP A O 1
ATOM 1527 N N . LEU A 1 205 ? -5.746 8.476 11.753 1.00 98.06 205 LEU A N 1
ATOM 1528 C CA . LEU A 1 205 ? -6.587 9.056 10.704 1.00 98.06 205 LEU A CA 1
ATOM 1529 C C . LEU A 1 205 ? -6.484 10.577 10.610 1.00 98.06 205 LEU A C 1
ATOM 1531 O O . LEU A 1 205 ? -6.363 11.089 9.504 1.00 98.06 205 LEU A O 1
ATOM 1535 N N . ILE A 1 206 ? -6.493 11.295 11.737 1.00 98.00 206 ILE A N 1
ATOM 1536 C CA . ILE A 1 206 ? -6.522 12.771 11.734 1.00 98.00 206 ILE A CA 1
ATOM 1537 C C . ILE A 1 206 ? -5.362 13.414 12.505 1.00 98.00 206 ILE A C 1
ATOM 1539 O O . ILE A 1 206 ? -5.218 14.632 12.513 1.00 98.00 206 ILE A O 1
ATOM 1543 N N . GLY A 1 207 ? -4.510 12.627 13.171 1.00 96.69 207 GLY A N 1
ATOM 1544 C CA . GLY A 1 207 ? -3.318 13.134 13.864 1.00 96.69 207 GLY A CA 1
ATOM 1545 C C . GLY A 1 207 ? -3.571 13.881 15.176 1.00 96.69 207 GLY A C 1
ATOM 1546 O O . GLY A 1 207 ? -2.614 14.371 15.775 1.00 96.69 207 GLY A O 1
ATOM 1547 N N . LEU A 1 208 ? -4.818 13.958 15.643 1.00 96.50 208 LEU A N 1
ATOM 1548 C CA . LEU A 1 208 ? -5.216 14.657 16.868 1.00 96.50 208 LEU A CA 1
ATOM 1549 C C . LEU A 1 208 ? -5.816 13.673 17.873 1.00 96.50 208 LEU A C 1
ATOM 1551 O O . LEU A 1 208 ? -6.435 12.705 17.449 1.00 96.50 208 LEU A O 1
ATOM 1555 N N . PRO A 1 209 ? -5.673 13.887 19.192 1.00 97.31 209 PRO A N 1
ATOM 1556 C CA . PRO A 1 209 ? -6.333 13.045 20.187 1.00 97.31 209 PRO A CA 1
ATOM 1557 C C . PRO A 1 209 ? -7.861 13.260 20.198 1.00 97.31 209 PRO A C 1
ATOM 1559 O O . PRO A 1 209 ? -8.322 14.354 19.867 1.00 97.31 209 PRO A O 1
ATOM 1562 N N . PRO A 1 210 ? -8.654 12.263 20.641 1.00 97.94 210 PRO A N 1
ATOM 1563 C CA . PRO A 1 210 ? -10.086 12.450 20.860 1.00 97.94 210 PRO A CA 1
ATOM 1564 C C . PRO A 1 210 ? -10.343 13.448 21.990 1.00 97.94 210 PRO A C 1
ATOM 1566 O O . PRO A 1 210 ? -9.616 13.480 22.989 1.00 97.94 210 PRO A O 1
ATOM 1569 N N . THR A 1 211 ? -11.420 14.220 21.878 1.00 97.44 211 THR A N 1
ATOM 1570 C CA . THR A 1 211 ? -11.890 15.074 22.974 1.00 97.44 211 THR A CA 1
ATOM 1571 C C . THR A 1 211 ? -12.467 14.233 24.126 1.00 97.44 211 THR A C 1
ATOM 1573 O O . THR A 1 211 ? -12.849 13.068 23.935 1.00 97.44 211 THR A O 1
ATOM 1576 N N . PRO A 1 212 ? -12.589 14.801 25.343 1.00 97.44 212 PRO A N 1
ATOM 1577 C CA . PRO A 1 212 ? -13.248 14.119 26.459 1.00 97.44 212 PRO A CA 1
ATOM 1578 C C . PRO A 1 212 ? -14.689 13.687 26.148 1.00 97.44 212 PRO A C 1
ATOM 1580 O O . PRO A 1 212 ? -15.099 12.586 26.523 1.00 97.44 212 PRO A O 1
ATOM 1583 N N . ASN A 1 213 ? -15.441 14.513 25.412 1.00 97.75 213 ASN A N 1
ATOM 1584 C CA . ASN A 1 213 ? -16.823 14.213 25.031 1.00 97.75 213 ASN A CA 1
ATOM 1585 C C . ASN A 1 213 ? -16.895 13.055 24.031 1.00 97.75 213 ASN A C 1
ATOM 1587 O O . ASN A 1 213 ? -17.674 12.127 24.233 1.00 97.75 213 ASN A O 1
ATOM 1591 N N . GLU A 1 214 ? -16.045 13.052 23.000 1.00 97.25 214 GLU A N 1
ATOM 1592 C CA . GLU A 1 214 ? -15.977 11.943 22.037 1.00 97.25 214 GLU A CA 1
ATOM 1593 C C . GLU A 1 214 ? -15.541 10.635 22.707 1.00 97.25 214 GLU A C 1
ATOM 1595 O O . GLU A 1 214 ? -16.082 9.568 22.413 1.00 97.25 214 GLU A O 1
ATOM 1600 N N . THR A 1 215 ? -14.607 10.716 23.660 1.00 97.56 215 THR A N 1
ATOM 1601 C CA . THR A 1 215 ? -14.188 9.560 24.462 1.00 97.56 215 THR A CA 1
ATOM 1602 C C . THR A 1 215 ? -15.349 9.006 25.273 1.00 97.56 215 THR A C 1
ATOM 1604 O O . THR A 1 215 ? -15.603 7.802 25.250 1.00 97.56 215 THR A O 1
ATOM 1607 N N . THR A 1 216 ? -16.084 9.880 25.957 1.00 97.56 216 THR A N 1
ATOM 1608 C CA . THR A 1 216 ? -17.247 9.491 26.759 1.00 97.56 216 THR A CA 1
ATOM 1609 C C . THR A 1 216 ? -18.329 8.861 25.882 1.00 97.56 216 THR A C 1
ATOM 1611 O O . THR A 1 216 ? -18.796 7.766 26.193 1.00 97.56 216 THR A O 1
ATOM 1614 N N . ALA A 1 217 ? -18.659 9.479 24.745 1.00 96.44 217 ALA A N 1
ATOM 1615 C CA . ALA A 1 217 ? -19.634 8.953 23.792 1.00 96.44 217 ALA A CA 1
ATOM 1616 C C . ALA A 1 217 ? -19.259 7.544 23.298 1.00 96.44 217 ALA A C 1
ATOM 1618 O O . ALA A 1 217 ? -20.084 6.634 23.341 1.00 96.44 217 ALA A O 1
ATOM 1619 N N . PHE A 1 218 ? -17.996 7.320 22.919 1.00 97.50 218 PHE A N 1
ATOM 1620 C CA . PHE A 1 218 ? -17.525 6.008 22.464 1.00 97.50 218 PHE A CA 1
ATOM 1621 C C . PHE A 1 218 ? -17.531 4.933 23.568 1.00 97.50 218 PHE A C 1
ATOM 1623 O O . PHE A 1 218 ? -17.783 3.751 23.312 1.00 97.50 218 PHE A O 1
ATOM 1630 N N . LEU A 1 219 ? -17.240 5.314 24.815 1.00 96.75 219 LEU A N 1
ATOM 1631 C CA . LEU A 1 219 ? -17.272 4.384 25.947 1.00 96.75 219 LEU A CA 1
ATOM 1632 C C . LEU A 1 219 ? -18.701 3.987 26.335 1.00 96.75 219 LEU A C 1
ATOM 1634 O O . LEU A 1 219 ? -18.917 2.839 26.753 1.00 96.75 219 LEU A O 1
ATOM 1638 N N . LEU A 1 220 ? -19.651 4.913 26.189 1.00 97.31 220 LEU A N 1
ATOM 1639 C CA . LEU A 1 220 ? -21.073 4.683 26.429 1.00 97.31 220 LEU A CA 1
ATOM 1640 C C . LEU A 1 220 ? -21.728 3.874 25.305 1.00 97.31 220 LEU A C 1
ATOM 1642 O O . LEU A 1 220 ? -22.596 3.056 25.601 1.00 97.31 220 LEU A O 1
ATOM 1646 N N . ASP A 1 221 ? -21.271 4.009 24.058 1.00 96.81 221 ASP A N 1
ATOM 1647 C CA . ASP A 1 221 ? -21.774 3.200 22.948 1.00 96.81 221 ASP A CA 1
ATOM 1648 C C . ASP A 1 221 ? -21.374 1.717 23.113 1.00 96.81 221 ASP A C 1
ATOM 1650 O O . ASP A 1 221 ? -20.195 1.332 23.071 1.00 96.81 221 ASP A O 1
ATOM 1654 N N . LYS A 1 222 ? -22.376 0.864 23.356 1.00 95.44 222 LYS A N 1
ATOM 1655 C CA . LYS A 1 222 ? -22.234 -0.596 23.484 1.00 95.44 222 LYS A CA 1
ATOM 1656 C C . LYS A 1 222 ? -22.610 -1.349 22.207 1.00 95.44 222 LYS A C 1
ATOM 1658 O O . LYS A 1 222 ? -22.540 -2.575 22.214 1.00 95.44 222 LYS A O 1
ATOM 1663 N N . SER A 1 223 ? -22.992 -0.645 21.141 1.00 96.75 223 SER A N 1
ATOM 1664 C CA . SER A 1 223 ? -23.322 -1.278 19.866 1.00 96.75 223 SER A CA 1
ATOM 1665 C C . SER A 1 223 ? -22.100 -1.992 19.271 1.00 96.75 223 SER A C 1
ATOM 1667 O O . SER A 1 223 ? -20.962 -1.539 19.468 1.00 96.75 223 SER A O 1
ATOM 1669 N N . PRO A 1 224 ? -22.303 -3.107 18.547 1.00 93.69 224 PRO A N 1
ATOM 1670 C CA . PRO A 1 224 ? -21.220 -3.781 17.837 1.00 93.69 224 PRO A CA 1
ATOM 1671 C C . PRO A 1 224 ? -20.521 -2.868 16.811 1.00 93.69 224 PRO A C 1
ATOM 1673 O O . PRO A 1 224 ? -19.333 -3.041 16.545 1.00 93.69 224 PRO A O 1
ATOM 1676 N N . GLU A 1 225 ? -21.215 -1.843 16.310 1.00 95.75 225 GLU A N 1
ATOM 1677 C CA . GLU A 1 225 ? -20.734 -0.867 15.325 1.00 95.75 225 GLU A CA 1
ATOM 1678 C C . GLU A 1 225 ? -20.069 0.368 15.955 1.00 95.75 225 GLU A C 1
ATOM 1680 O O . GLU A 1 225 ? -19.655 1.279 15.240 1.00 95.75 225 GLU A O 1
ATOM 1685 N N . ALA A 1 226 ? -19.948 0.444 17.285 1.00 96.31 226 ALA A N 1
ATOM 1686 C CA . ALA A 1 226 ? -19.418 1.631 17.965 1.00 96.31 226 ALA A CA 1
ATOM 1687 C C . ALA A 1 226 ? -18.051 2.072 17.408 1.00 96.31 226 ALA A C 1
ATOM 1689 O O . ALA A 1 226 ? -17.770 3.263 17.289 1.00 96.31 226 ALA A O 1
ATOM 1690 N N . TYR A 1 227 ? -17.184 1.111 17.065 1.00 96.06 227 TYR A N 1
ATOM 1691 C CA . TYR A 1 227 ? -15.857 1.404 16.522 1.00 96.06 227 TYR A CA 1
ATOM 1692 C C . TYR A 1 227 ? -15.900 1.831 15.052 1.00 96.06 227 TYR A C 1
ATOM 1694 O O . TYR A 1 227 ? -15.240 2.807 14.702 1.00 96.06 227 TYR A O 1
ATOM 1702 N N . SER A 1 228 ? -16.693 1.162 14.207 1.00 96.38 228 SER A N 1
ATOM 1703 C CA . SER A 1 228 ? -16.811 1.534 12.791 1.00 96.38 228 SER A CA 1
ATOM 1704 C C . SER A 1 228 ? -17.417 2.924 12.630 1.00 96.38 228 SER A C 1
ATOM 1706 O O . SER A 1 228 ? -16.860 3.726 11.899 1.00 96.38 228 SER A O 1
ATOM 1708 N N . LYS A 1 229 ? -18.432 3.287 13.427 1.00 97.81 229 LYS A N 1
ATOM 1709 C CA . LYS A 1 229 ? -18.994 4.652 13.435 1.00 97.81 229 LYS A CA 1
ATOM 1710 C C . LYS A 1 229 ? -17.942 5.731 13.712 1.00 97.81 229 LYS A C 1
ATOM 1712 O O . LYS A 1 229 ? -18.003 6.820 13.146 1.00 97.81 229 LYS A O 1
ATOM 1717 N N . VAL A 1 230 ? -16.982 5.455 14.602 1.00 98.12 230 VAL A N 1
ATOM 1718 C CA . VAL A 1 230 ? -15.866 6.376 14.861 1.00 98.12 230 VAL A CA 1
ATOM 1719 C C . VAL A 1 230 ? -14.940 6.453 13.652 1.00 98.12 230 VAL A C 1
ATOM 1721 O O . VAL A 1 230 ? -14.589 7.560 13.257 1.00 98.12 230 VAL A O 1
ATOM 1724 N N . VAL A 1 231 ? -14.562 5.311 13.073 1.00 98.12 231 VAL A N 1
ATOM 1725 C CA . VAL A 1 231 ? -13.718 5.250 11.868 1.00 98.12 231 VAL A CA 1
ATOM 1726 C C . VAL A 1 231 ? -14.365 6.030 10.725 1.00 98.12 231 VAL A C 1
ATOM 1728 O O . VAL A 1 231 ? -13.735 6.935 10.191 1.00 98.12 231 VAL A O 1
ATOM 1731 N N . ASP A 1 232 ? -15.630 5.755 10.415 1.00 98.25 232 ASP A N 1
ATOM 1732 C CA . ASP A 1 232 ? -16.370 6.392 9.323 1.00 98.25 232 ASP A CA 1
ATOM 1733 C C . ASP A 1 232 ? -16.457 7.906 9.520 1.00 98.25 232 ASP A C 1
ATOM 1735 O O . ASP A 1 232 ? -16.221 8.677 8.593 1.00 98.25 232 ASP A O 1
ATOM 1739 N N . ARG A 1 233 ? -16.734 8.364 10.746 1.00 97.88 233 ARG A N 1
ATOM 1740 C CA . ARG A 1 233 ? -16.745 9.799 11.051 1.00 97.88 233 ARG A CA 1
ATOM 1741 C C . ARG A 1 233 ? -15.374 10.444 10.851 1.00 97.88 233 ARG A C 1
ATOM 1743 O O . ARG A 1 233 ? -15.319 11.563 10.360 1.00 97.88 233 ARG A O 1
ATOM 1750 N N . LEU A 1 234 ? -14.292 9.774 11.250 1.00 98.44 234 LEU A N 1
ATOM 1751 C CA . LEU A 1 234 ? -12.930 10.294 11.100 1.00 98.44 234 LEU A CA 1
ATOM 1752 C C . LEU A 1 234 ? -12.463 10.298 9.642 1.00 98.44 234 LEU A C 1
ATOM 1754 O O . LEU A 1 234 ? -11.760 11.220 9.253 1.00 98.44 234 LEU A O 1
ATOM 1758 N N . LEU A 1 235 ? -12.855 9.303 8.844 1.00 97.94 235 LEU A N 1
ATOM 1759 C CA . LEU A 1 235 ? -12.584 9.277 7.403 1.00 97.94 235 LEU A CA 1
ATOM 1760 C C . LEU A 1 235 ? -13.328 10.398 6.659 1.00 97.94 235 LEU A C 1
ATOM 1762 O O . LEU A 1 235 ? -12.811 10.917 5.679 1.00 97.94 235 LEU A O 1
ATOM 1766 N N . ASN A 1 236 ? -14.506 10.800 7.148 1.00 97.50 236 ASN A N 1
ATOM 1767 C CA . ASN A 1 236 ? -15.274 11.932 6.616 1.00 97.50 236 ASN A CA 1
ATOM 1768 C C . ASN A 1 236 ? -14.855 13.302 7.195 1.00 97.50 236 ASN A C 1
ATOM 1770 O O . ASN A 1 236 ? -15.452 14.325 6.859 1.00 97.50 236 ASN A O 1
ATOM 1774 N N . ASP A 1 237 ? -13.872 13.350 8.095 1.00 97.94 237 ASP A N 1
ATOM 1775 C CA . ASP A 1 237 ? -13.373 14.596 8.675 1.00 97.94 237 ASP A CA 1
ATOM 1776 C C . ASP A 1 237 ? -12.357 15.247 7.728 1.00 97.94 237 ASP A C 1
ATOM 1778 O O . ASP A 1 237 ? -11.414 14.590 7.303 1.00 97.94 237 ASP A O 1
ATOM 1782 N N . LEU A 1 238 ? -12.478 16.548 7.436 1.00 97.56 238 LEU A N 1
ATOM 1783 C CA . LEU A 1 238 ? -11.563 17.236 6.507 1.00 97.56 238 LEU A CA 1
ATOM 1784 C C . LEU A 1 238 ? -10.082 17.153 6.923 1.00 97.56 238 LEU A C 1
ATOM 1786 O O . LEU A 1 238 ? -9.192 17.213 6.070 1.00 97.56 238 LEU A O 1
ATOM 1790 N N . ARG A 1 239 ? -9.809 16.969 8.220 1.00 98.06 239 ARG A N 1
ATOM 1791 C CA . ARG A 1 239 ? -8.450 16.793 8.754 1.00 98.06 239 ARG A CA 1
ATOM 1792 C C . ARG A 1 239 ? -7.817 15.464 8.337 1.00 98.06 239 ARG A C 1
ATOM 1794 O O . ARG A 1 239 ? -6.600 15.321 8.445 1.00 98.06 239 ARG A O 1
ATOM 1801 N N . TYR A 1 240 ? -8.602 14.497 7.856 1.00 98.50 240 TYR A N 1
ATOM 1802 C CA . TYR A 1 240 ? -8.088 13.253 7.283 1.00 98.50 240 TYR A CA 1
ATOM 1803 C C . TYR A 1 240 ? -7.172 13.540 6.088 1.00 98.50 240 TYR A C 1
ATOM 1805 O O . TYR A 1 240 ? -6.008 13.131 6.085 1.00 98.50 240 TYR A O 1
ATOM 1813 N N . GLY A 1 241 ? -7.654 14.322 5.119 1.00 98.25 241 GLY A N 1
ATOM 1814 C CA . GLY A 1 241 ? -6.879 14.737 3.955 1.00 98.25 241 GLY A CA 1
ATOM 1815 C C . GLY A 1 241 ? -5.639 15.534 4.345 1.00 98.25 241 GLY A C 1
ATOM 1816 O O . GLY A 1 241 ? -4.560 15.256 3.835 1.00 98.25 241 GLY A O 1
ATOM 1817 N N . GLU A 1 242 ? -5.740 16.451 5.312 1.00 97.44 242 GLU A N 1
ATOM 1818 C CA . GLU A 1 242 ? -4.582 17.194 5.836 1.00 97.44 242 GLU A CA 1
ATOM 1819 C C . GLU A 1 242 ? -3.530 16.257 6.450 1.00 97.44 242 GLU A C 1
ATOM 1821 O O . GLU A 1 242 ? -2.329 16.388 6.196 1.00 97.44 242 GLU A O 1
ATOM 1826 N N . ARG A 1 243 ? -3.967 15.273 7.247 1.00 97.56 243 ARG A N 1
ATOM 1827 C CA . ARG A 1 243 ? -3.086 14.306 7.906 1.00 97.56 243 ARG A CA 1
ATOM 1828 C C . ARG A 1 243 ? -2.341 13.449 6.890 1.00 97.56 243 ARG A C 1
ATOM 1830 O O . ARG A 1 243 ? -1.119 13.295 7.035 1.00 97.56 243 ARG A O 1
ATOM 1837 N N . TRP A 1 244 ? -3.070 12.899 5.921 1.00 97.75 244 TRP A N 1
ATOM 1838 C CA . TRP A 1 244 ? -2.570 11.926 4.953 1.00 97.75 244 TRP A CA 1
ATOM 1839 C C . TRP A 1 244 ? -1.830 12.562 3.778 1.00 97.75 244 TRP A C 1
ATOM 1841 O O . TRP A 1 244 ? -0.841 11.986 3.321 1.00 97.75 244 TRP A O 1
ATOM 1851 N N . ALA A 1 245 ? -2.209 13.772 3.351 1.00 97.69 245 ALA A N 1
ATOM 1852 C CA . ALA A 1 245 ? -1.526 14.492 2.275 1.00 97.69 245 ALA A CA 1
ATOM 1853 C C . ALA A 1 245 ? -0.046 14.702 2.585 1.00 97.69 245 ALA A C 1
ATOM 1855 O O . ALA A 1 245 ? 0.778 14.600 1.683 1.00 97.69 245 ALA A O 1
ATOM 1856 N N . ARG A 1 246 ? 0.319 14.908 3.858 1.00 96.06 246 ARG A N 1
ATOM 1857 C CA . ARG A 1 246 ? 1.724 15.058 4.279 1.00 96.06 246 ARG A CA 1
ATOM 1858 C C . ARG A 1 246 ? 2.600 13.894 3.818 1.00 96.06 246 ARG A C 1
ATOM 1860 O O . ARG A 1 246 ? 3.706 14.132 3.367 1.00 96.06 246 ARG A O 1
ATOM 1867 N N . HIS A 1 247 ? 2.099 12.656 3.848 1.00 96.31 247 HIS A N 1
ATOM 1868 C CA . HIS A 1 247 ? 2.874 11.496 3.394 1.00 96.31 247 HIS A CA 1
ATOM 1869 C C . HIS A 1 247 ? 3.165 11.534 1.892 1.00 96.31 247 HIS A C 1
ATOM 1871 O O . HIS A 1 247 ? 4.255 11.161 1.463 1.00 96.31 247 HIS A O 1
ATOM 1877 N N . TRP A 1 248 ? 2.201 11.997 1.094 1.00 96.19 248 TRP A N 1
ATOM 1878 C CA . TRP A 1 248 ? 2.401 12.191 -0.338 1.00 96.19 248 TRP A CA 1
ATOM 1879 C C . TRP A 1 248 ? 3.340 13.366 -0.610 1.00 96.19 248 TRP A C 1
ATOM 1881 O O . TRP A 1 248 ? 4.301 13.229 -1.360 1.00 96.19 248 TRP A O 1
ATOM 1891 N N . LEU A 1 249 ? 3.093 14.498 0.047 1.00 96.25 249 LEU A N 1
ATOM 1892 C CA . LEU A 1 249 ? 3.871 15.726 -0.089 1.00 96.25 249 LEU A CA 1
ATOM 1893 C C . LEU A 1 249 ? 5.336 15.523 0.324 1.00 96.25 249 LEU A C 1
ATOM 1895 O O . LEU A 1 249 ? 6.224 16.039 -0.347 1.00 96.25 249 LEU A O 1
ATOM 1899 N N . ASP A 1 250 ? 5.606 14.700 1.338 1.00 95.25 250 ASP A N 1
ATOM 1900 C CA . ASP A 1 250 ? 6.964 14.286 1.707 1.00 95.25 250 ASP A CA 1
ATOM 1901 C C . ASP A 1 250 ? 7.631 13.473 0.583 1.00 95.25 250 ASP A C 1
ATOM 1903 O O . ASP A 1 250 ? 8.795 13.703 0.248 1.00 95.25 250 ASP A O 1
ATOM 1907 N N . LEU A 1 251 ? 6.896 12.535 -0.028 1.00 93.81 251 LEU A N 1
ATOM 1908 C CA . LEU A 1 251 ? 7.404 11.669 -1.098 1.00 93.81 251 LEU A CA 1
ATOM 1909 C C . LEU A 1 251 ? 7.797 12.469 -2.341 1.00 93.81 251 LEU A C 1
ATOM 1911 O O . LEU A 1 251 ? 8.859 12.226 -2.917 1.00 93.81 251 LEU A O 1
ATOM 1915 N N . VAL A 1 252 ? 6.969 13.438 -2.725 1.00 92.38 252 VAL A N 1
ATOM 1916 C CA . VAL A 1 252 ? 7.241 14.311 -3.873 1.00 92.38 252 VAL A CA 1
ATOM 1917 C C . VAL A 1 252 ? 8.160 15.488 -3.524 1.00 92.38 252 VAL A C 1
ATOM 1919 O O . VAL A 1 252 ? 8.549 16.236 -4.412 1.00 92.38 252 VAL A O 1
ATOM 1922 N N . ARG A 1 253 ? 8.579 15.607 -2.253 1.00 91.56 253 ARG A N 1
ATOM 1923 C CA . ARG A 1 253 ? 9.460 16.664 -1.720 1.00 91.56 253 ARG A CA 1
ATOM 1924 C C . ARG A 1 253 ? 8.880 18.069 -1.866 1.00 91.56 253 ARG A C 1
ATOM 1926 O O . ARG A 1 253 ? 9.590 19.014 -2.224 1.00 91.56 253 ARG A O 1
ATOM 1933 N N . PHE A 1 254 ? 7.590 18.189 -1.565 1.00 92.69 254 PHE A N 1
ATOM 1934 C CA . PHE A 1 254 ? 6.850 19.441 -1.606 1.00 92.69 254 PHE A CA 1
ATOM 1935 C C . PHE A 1 254 ? 7.566 20.553 -0.838 1.00 92.69 254 PHE A C 1
ATOM 1937 O O . PHE A 1 254 ? 7.951 20.387 0.319 1.00 92.69 254 PHE A O 1
ATOM 1944 N N . SER A 1 255 ? 7.697 21.709 -1.486 1.00 91.00 255 SER A N 1
ATOM 1945 C CA . SER A 1 255 ? 8.162 22.942 -0.863 1.00 91.00 255 SER A CA 1
ATOM 1946 C C . SER A 1 255 ? 7.480 24.142 -1.509 1.00 91.00 255 SER A C 1
ATOM 1948 O O . SER A 1 255 ? 7.283 24.194 -2.727 1.00 91.00 255 SER A O 1
ATOM 1950 N N . GLU A 1 256 ? 7.155 25.137 -0.687 1.00 91.12 256 GLU A N 1
ATOM 1951 C CA . GLU A 1 256 ? 6.699 26.452 -1.146 1.00 91.12 256 GLU A CA 1
ATOM 1952 C C . GLU A 1 256 ? 7.873 27.371 -1.511 1.00 91.12 256 GLU A C 1
ATOM 1954 O O . GLU A 1 256 ? 7.667 28.522 -1.893 1.00 91.12 256 GLU A O 1
ATOM 1959 N N . THR A 1 257 ? 9.101 26.857 -1.456 1.00 90.94 257 THR A N 1
ATOM 1960 C CA . THR A 1 257 ? 10.318 27.545 -1.877 1.00 90.94 257 THR A CA 1
ATOM 1961 C C . THR A 1 257 ? 11.206 26.648 -2.748 1.00 90.94 257 THR A C 1
ATOM 1963 O O . THR A 1 257 ? 10.952 25.454 -2.940 1.00 90.94 257 THR A O 1
ATOM 1966 N N . HIS A 1 258 ? 12.233 27.222 -3.367 1.00 84.25 258 HIS A N 1
ATOM 1967 C CA . HIS A 1 258 ? 13.202 26.483 -4.176 1.00 84.25 258 HIS A CA 1
ATOM 1968 C C . HIS A 1 258 ? 14.195 25.669 -3.333 1.00 84.25 258 HIS A C 1
ATOM 1970 O O . HIS A 1 258 ? 14.694 24.657 -3.828 1.00 84.25 258 HIS A O 1
ATOM 1976 N N . GLY A 1 259 ? 14.410 26.028 -2.064 1.00 83.62 259 GLY A N 1
ATOM 1977 C CA . GLY A 1 259 ? 15.320 25.321 -1.172 1.00 83.62 259 GLY A CA 1
ATOM 1978 C C . GLY A 1 259 ? 16.792 25.642 -1.448 1.00 83.62 259 GLY A C 1
ATOM 1979 O O . GLY A 1 259 ? 17.172 26.802 -1.564 1.00 83.62 259 GLY A O 1
ATOM 1980 N N . PHE A 1 260 ? 17.628 24.600 -1.482 1.00 71.75 260 PHE A N 1
ATOM 1981 C CA . PHE A 1 260 ? 19.097 24.658 -1.509 1.00 71.75 260 PHE A CA 1
ATOM 1982 C C . PHE A 1 260 ? 19.681 25.689 -2.505 1.00 71.75 260 PHE A C 1
ATOM 1984 O O . PHE A 1 260 ? 19.221 25.798 -3.638 1.00 71.75 260 PHE A O 1
ATOM 1991 N N . GLU A 1 261 ? 20.718 26.414 -2.059 1.00 70.25 261 GLU A N 1
ATOM 1992 C CA . GLU A 1 261 ? 21.507 27.456 -2.759 1.00 70.25 261 GLU A CA 1
ATOM 1993 C C . GLU A 1 261 ? 20.769 28.727 -3.220 1.00 70.25 261 GLU A C 1
ATOM 1995 O O . GLU A 1 261 ? 21.354 29.808 -3.152 1.00 70.25 261 GLU A O 1
ATOM 2000 N N . ASN A 1 262 ? 19.498 28.654 -3.619 1.00 77.75 262 ASN A N 1
ATOM 2001 C CA . ASN A 1 262 ? 18.696 29.825 -3.974 1.00 77.75 262 ASN A CA 1
ATOM 2002 C C . ASN A 1 262 ? 17.242 29.643 -3.519 1.00 77.75 262 ASN A C 1
ATOM 2004 O O . ASN A 1 262 ? 16.408 29.140 -4.270 1.00 77.75 262 ASN A O 1
ATOM 2008 N N . ASP A 1 263 ? 16.942 30.057 -2.285 1.00 84.88 263 ASP A N 1
ATOM 2009 C CA . ASP A 1 263 ? 15.661 29.811 -1.612 1.00 84.88 263 ASP A CA 1
ATOM 2010 C C . ASP A 1 263 ? 14.578 30.844 -1.979 1.00 84.88 263 ASP A C 1
ATOM 2012 O O . ASP A 1 263 ? 14.084 31.608 -1.151 1.00 84.88 263 ASP A O 1
ATOM 2016 N N . GLY A 1 264 ? 14.225 30.912 -3.264 1.00 88.56 264 GLY A N 1
ATOM 2017 C CA . GLY A 1 264 ? 13.137 31.772 -3.732 1.00 88.56 264 GLY A CA 1
ATOM 2018 C C . GLY A 1 264 ? 11.756 31.179 -3.433 1.00 88.56 264 GLY A C 1
ATOM 2019 O O . GLY A 1 264 ? 11.559 29.965 -3.494 1.00 88.56 264 GLY A O 1
ATOM 2020 N N . VAL A 1 265 ? 10.775 32.035 -3.148 1.00 90.75 265 VAL A N 1
ATOM 2021 C CA . VAL A 1 265 ? 9.380 31.624 -2.927 1.00 90.75 265 VAL A CA 1
ATOM 2022 C C . VAL A 1 265 ? 8.750 31.144 -4.236 1.00 90.75 265 VAL A C 1
ATOM 2024 O O . VAL A 1 265 ? 8.879 31.790 -5.275 1.00 90.75 265 VAL A O 1
ATOM 2027 N N . ARG A 1 266 ? 7.994 30.046 -4.173 1.00 89.50 266 ARG A N 1
ATOM 2028 C CA . ARG A 1 266 ? 7.152 29.534 -5.256 1.00 89.50 266 ARG A CA 1
ATOM 2029 C C . ARG A 1 266 ? 5.681 29.899 -4.971 1.00 89.50 266 ARG A C 1
ATOM 2031 O O . ARG A 1 266 ? 4.943 29.104 -4.386 1.00 89.50 266 ARG A O 1
ATOM 2038 N N . PRO A 1 267 ? 5.196 31.081 -5.400 1.00 90.81 267 PRO A N 1
ATOM 2039 C CA . PRO A 1 267 ? 3.977 31.709 -4.864 1.00 90.81 267 PRO A CA 1
ATOM 2040 C C . PRO A 1 267 ? 2.666 30.948 -5.119 1.00 90.81 267 PRO A C 1
ATOM 2042 O O . PRO A 1 267 ? 1.642 31.262 -4.517 1.00 90.81 267 PRO A O 1
ATOM 2045 N N . ARG A 1 268 ? 2.661 29.968 -6.029 1.00 92.12 268 ARG A N 1
ATOM 2046 C CA . ARG A 1 268 ? 1.462 29.198 -6.401 1.00 92.12 268 ARG A CA 1
ATOM 2047 C C . ARG A 1 268 ? 1.487 27.745 -5.923 1.00 92.12 268 ARG A C 1
ATOM 2049 O O . ARG A 1 268 ? 0.519 27.034 -6.175 1.00 92.12 268 ARG A O 1
ATOM 2056 N N . MET A 1 269 ? 2.538 27.310 -5.222 1.00 92.06 269 MET A N 1
ATOM 2057 C CA . MET A 1 269 ? 2.704 25.896 -4.857 1.00 92.06 269 MET A CA 1
ATOM 2058 C C . MET A 1 269 ? 1.684 25.383 -3.849 1.00 92.06 269 MET A C 1
ATOM 2060 O O . MET A 1 269 ? 1.314 24.213 -3.903 1.00 92.06 269 MET A O 1
ATOM 2064 N N . TRP A 1 270 ? 1.159 26.256 -2.992 1.00 94.38 270 TRP A N 1
ATOM 2065 C CA . TRP A 1 270 ? 0.080 25.923 -2.062 1.00 94.38 270 TRP A CA 1
ATOM 2066 C C . TRP A 1 270 ? -1.132 25.275 -2.755 1.00 94.38 270 TRP A C 1
ATOM 2068 O O . TRP A 1 270 ? -1.795 24.433 -2.162 1.00 94.38 270 TRP A O 1
ATOM 2078 N N . ARG A 1 271 ? -1.384 25.596 -4.034 1.00 96.12 271 ARG A N 1
ATOM 2079 C CA . ARG A 1 271 ? -2.479 25.004 -4.819 1.00 96.12 271 ARG A CA 1
ATOM 2080 C C . ARG A 1 271 ? -2.301 23.503 -5.013 1.00 96.12 271 ARG A C 1
ATOM 2082 O O . ARG A 1 271 ? -3.279 22.773 -4.934 1.00 96.12 271 ARG A O 1
ATOM 2089 N N . TYR A 1 272 ? -1.068 23.044 -5.230 1.00 96.88 272 TYR A N 1
ATOM 2090 C CA . TYR A 1 272 ? -0.773 21.618 -5.349 1.00 96.88 272 TYR A CA 1
ATOM 2091 C C . TYR A 1 272 ? -0.977 20.896 -4.009 1.00 96.88 272 TYR A C 1
ATOM 2093 O O . TYR A 1 272 ? -1.605 19.841 -3.972 1.00 96.88 272 TYR A O 1
ATOM 2101 N N . ARG A 1 273 ? -0.533 21.493 -2.890 1.00 97.00 273 ARG A N 1
ATOM 2102 C CA . ARG A 1 273 ? -0.822 20.970 -1.541 1.00 97.00 273 ARG A CA 1
ATOM 2103 C C . ARG A 1 273 ? -2.326 20.801 -1.332 1.00 97.00 273 ARG A C 1
ATOM 2105 O O . ARG A 1 273 ? -2.767 19.722 -0.941 1.00 97.00 273 ARG A O 1
ATOM 2112 N N . ASP A 1 274 ? -3.096 21.849 -1.603 1.00 97.19 274 ASP A N 1
ATOM 2113 C CA . ASP A 1 274 ? -4.543 21.848 -1.392 1.00 97.19 274 ASP A CA 1
ATOM 2114 C C . ASP A 1 274 ? -5.242 20.854 -2.335 1.00 97.19 274 ASP A C 1
ATOM 2116 O O . ASP A 1 274 ? -6.140 20.132 -1.908 1.00 97.19 274 ASP A O 1
ATOM 2120 N N . TYR A 1 275 ? -4.768 20.716 -3.579 1.00 97.75 275 TYR A N 1
ATOM 2121 C CA . TYR A 1 275 ? -5.218 19.675 -4.505 1.00 97.75 275 TYR A CA 1
ATOM 2122 C C . TYR A 1 275 ? -5.024 18.261 -3.930 1.00 97.75 275 TYR A C 1
ATOM 2124 O O . TYR A 1 275 ? -5.957 17.458 -3.967 1.00 97.75 275 TYR A O 1
ATOM 2132 N N . VAL A 1 276 ? -3.853 17.943 -3.361 1.00 98.19 276 VAL A N 1
ATOM 2133 C CA . VAL A 1 276 ? -3.596 16.621 -2.754 1.00 98.19 276 VAL A CA 1
ATOM 2134 C C . VAL A 1 276 ? -4.514 16.383 -1.549 1.00 98.19 276 VAL A C 1
ATOM 2136 O O . VAL A 1 276 ? -5.076 15.295 -1.412 1.00 98.19 276 VAL A O 1
ATOM 2139 N N . ILE A 1 277 ? -4.716 17.400 -0.703 1.00 98.25 277 ILE A N 1
ATOM 2140 C CA . ILE A 1 277 ? -5.640 17.334 0.442 1.00 98.25 277 ILE A CA 1
ATOM 2141 C C . ILE A 1 277 ? -7.071 17.053 -0.036 1.00 98.25 277 ILE A C 1
ATOM 2143 O O . ILE A 1 277 ? -7.729 16.145 0.475 1.00 98.25 277 ILE A O 1
ATOM 2147 N N . HIS A 1 278 ? -7.548 17.790 -1.041 1.00 97.94 278 HIS A N 1
ATOM 2148 C CA . HIS A 1 278 ? -8.885 17.605 -1.602 1.00 97.94 278 HIS A CA 1
ATOM 2149 C C . HIS A 1 278 ? -9.047 16.249 -2.290 1.00 97.94 278 HIS A C 1
ATOM 2151 O O . HIS A 1 278 ? -10.088 15.614 -2.130 1.00 97.94 278 HIS A O 1
ATOM 2157 N N . ALA A 1 279 ? -8.032 15.767 -3.011 1.00 97.69 279 ALA A N 1
ATOM 2158 C CA . ALA A 1 279 ? -8.061 14.453 -3.647 1.00 97.69 279 ALA A CA 1
ATOM 2159 C C . ALA A 1 279 ? -8.259 13.326 -2.619 1.00 97.69 279 ALA A C 1
ATOM 2161 O O . ALA A 1 279 ? -9.032 12.407 -2.869 1.00 97.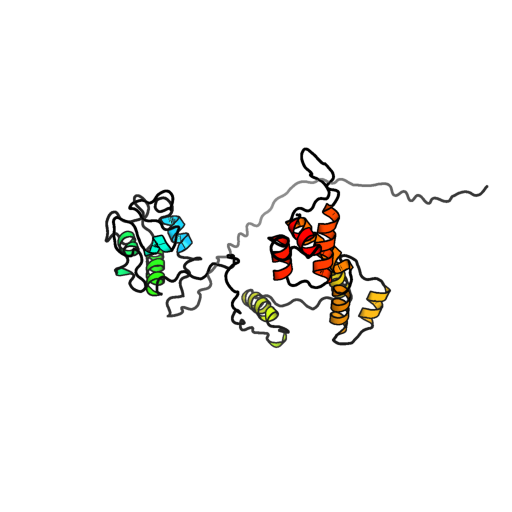69 279 ALA A O 1
ATOM 2162 N N . LEU A 1 280 ? -7.621 13.423 -1.448 1.00 97.44 280 LEU A N 1
ATOM 2163 C CA . LEU A 1 280 ? -7.797 12.452 -0.365 1.00 97.44 280 LEU A CA 1
ATOM 2164 C C . LEU A 1 280 ? -9.166 12.569 0.316 1.00 97.44 280 LEU A C 1
ATOM 2166 O O . LEU A 1 280 ? -9.818 11.554 0.533 1.00 97.44 280 LEU A O 1
ATOM 2170 N N . ASN A 1 281 ? -9.622 13.787 0.622 1.00 98.12 281 ASN A N 1
ATOM 2171 C CA . ASN A 1 281 ? -10.921 14.009 1.274 1.00 98.12 281 ASN A CA 1
ATOM 2172 C C . ASN A 1 281 ? -12.123 13.653 0.385 1.00 98.12 281 ASN A C 1
ATOM 2174 O O . ASN A 1 281 ? -13.194 13.348 0.897 1.00 98.12 281 ASN A O 1
ATOM 2178 N N . SER A 1 282 ? -11.959 13.707 -0.938 1.00 96.62 282 SER A N 1
ATOM 2179 C CA . SER A 1 282 ? -12.999 13.334 -1.908 1.00 96.62 282 SER A CA 1
ATOM 2180 C C . SER A 1 282 ? -12.944 11.866 -2.339 1.00 96.62 282 SER A C 1
ATOM 2182 O O . SER A 1 282 ? -13.697 11.483 -3.231 1.00 96.62 282 SER A O 1
ATOM 2184 N N . ASP A 1 283 ? -12.060 11.062 -1.734 1.00 96.06 283 ASP A N 1
ATOM 2185 C CA . ASP A 1 283 ? -11.807 9.665 -2.115 1.00 96.06 283 ASP A CA 1
ATOM 2186 C C . ASP A 1 283 ? -11.551 9.512 -3.627 1.00 96.06 283 ASP A C 1
ATOM 2188 O O . ASP A 1 283 ? -12.108 8.654 -4.318 1.00 96.06 283 ASP A O 1
ATOM 2192 N N . LYS A 1 284 ? -10.725 10.410 -4.184 1.00 97.19 284 LYS A N 1
ATOM 2193 C CA . LYS A 1 284 ? -10.411 10.408 -5.613 1.00 97.19 284 LYS A CA 1
ATOM 2194 C C . LYS A 1 284 ? -9.788 9.058 -5.997 1.00 97.19 284 LYS A C 1
ATOM 2196 O O . LYS A 1 284 ? -8.782 8.670 -5.394 1.00 97.19 284 LYS A O 1
ATOM 2201 N N . PRO A 1 285 ? -10.292 8.375 -7.047 1.00 97.00 285 PRO A N 1
ATOM 2202 C CA . PRO A 1 285 ? -9.716 7.115 -7.498 1.00 97.00 285 PRO A CA 1
ATOM 2203 C C . PRO A 1 285 ? -8.210 7.236 -7.735 1.00 97.00 285 PRO A C 1
ATOM 2205 O O . PRO A 1 285 ? -7.742 8.158 -8.408 1.00 97.00 285 PRO A O 1
ATOM 2208 N N . TYR A 1 286 ? -7.442 6.296 -7.187 1.00 94.12 286 TYR A N 1
ATOM 2209 C CA . TYR A 1 286 ? -5.981 6.372 -7.215 1.00 94.12 286 TYR A CA 1
ATOM 2210 C C . TYR A 1 286 ? -5.412 6.434 -8.642 1.00 94.12 286 TYR A C 1
ATOM 2212 O O . TYR A 1 286 ? -4.453 7.157 -8.904 1.00 94.12 286 TYR A O 1
ATOM 2220 N N . ASP A 1 287 ? -6.026 5.728 -9.596 1.00 94.50 287 ASP A N 1
ATOM 2221 C CA . ASP A 1 287 ? -5.604 5.767 -10.998 1.00 94.50 287 ASP A CA 1
ATOM 2222 C C . ASP A 1 287 ? -5.848 7.144 -11.636 1.00 94.50 287 ASP A C 1
ATOM 2224 O O . ASP A 1 287 ? -5.020 7.613 -12.419 1.00 94.50 287 ASP A O 1
ATOM 2228 N N . ARG A 1 288 ? -6.953 7.812 -11.279 1.00 96.31 288 ARG A N 1
ATOM 2229 C CA . ARG A 1 288 ? -7.245 9.187 -11.690 1.00 96.31 288 ARG A CA 1
ATOM 2230 C C . ARG A 1 288 ? -6.224 10.151 -11.094 1.00 96.31 288 ARG A C 1
ATOM 2232 O O . ARG A 1 288 ? -5.634 10.922 -11.844 1.00 96.31 288 ARG A O 1
ATOM 2239 N N . PHE A 1 289 ? -5.974 10.053 -9.789 1.00 96.81 289 PHE A N 1
ATOM 2240 C CA . PHE A 1 289 ? -4.992 10.876 -9.080 1.00 96.81 289 PHE A CA 1
ATOM 2241 C C . PHE A 1 289 ? -3.581 10.759 -9.679 1.00 96.81 289 PHE A C 1
ATOM 2243 O O . PHE A 1 289 ? -2.885 11.764 -9.808 1.00 96.81 289 PHE A O 1
ATOM 2250 N N . LEU A 1 290 ? -3.160 9.555 -10.085 1.00 94.81 290 LEU A N 1
ATOM 2251 C CA . LEU A 1 290 ? -1.873 9.353 -10.757 1.00 94.81 290 LEU A CA 1
ATOM 2252 C C . LEU A 1 290 ? -1.842 9.932 -12.176 1.00 94.81 290 LEU A C 1
ATO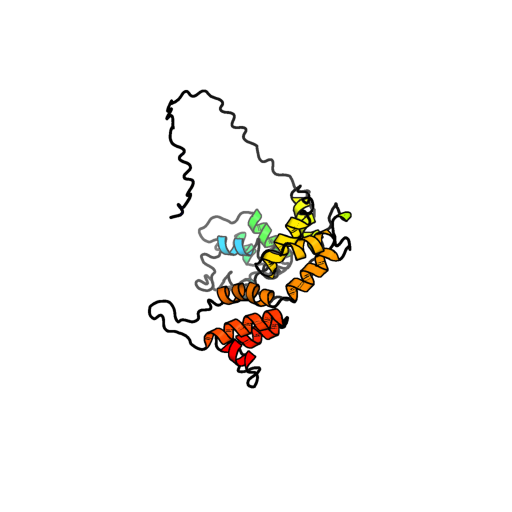M 2254 O O . LEU A 1 290 ? -0.867 10.581 -12.544 1.00 94.81 290 LEU A O 1
ATOM 2258 N N . LYS A 1 291 ? -2.893 9.715 -12.978 1.00 95.62 291 LYS A N 1
ATOM 2259 C CA . LYS A 1 291 ? -2.975 10.265 -14.343 1.00 95.62 291 LYS A CA 1
ATOM 2260 C C . LYS A 1 291 ? -2.909 11.791 -14.339 1.00 95.62 291 LYS A C 1
ATOM 2262 O O . LYS A 1 291 ? -2.197 12.357 -15.157 1.00 95.62 291 LYS A O 1
ATOM 2267 N N . GLU A 1 292 ? -3.612 12.436 -13.409 1.00 96.56 292 GLU A N 1
ATOM 2268 C CA . GLU A 1 292 ? -3.599 13.897 -13.260 1.00 96.56 292 GLU A CA 1
ATOM 2269 C C . GLU A 1 292 ? -2.215 14.447 -12.897 1.00 96.56 292 GLU A C 1
ATOM 2271 O O . GLU A 1 292 ? -1.884 15.557 -13.289 1.00 96.56 292 GLU A O 1
ATOM 2276 N N . GLN A 1 293 ? -1.383 13.680 -12.194 1.00 94.75 293 GLN A N 1
ATOM 2277 C CA . GLN A 1 293 ? -0.018 14.109 -11.877 1.00 94.75 293 GLN A CA 1
ATOM 2278 C C . GLN A 1 293 ? 0.975 13.874 -13.016 1.00 94.75 293 GLN A C 1
ATOM 2280 O O . GLN A 1 293 ? 1.941 14.612 -13.142 1.00 94.75 293 GLN A O 1
ATOM 2285 N N . LEU A 1 294 ? 0.758 12.847 -13.840 1.00 94.69 294 LEU A N 1
ATOM 2286 C CA . LEU A 1 294 ? 1.677 12.503 -14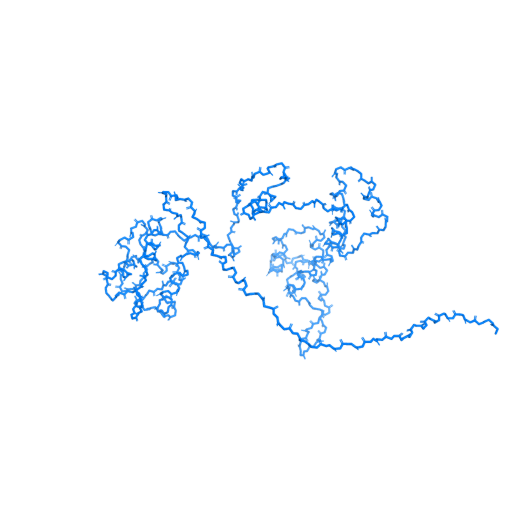.928 1.00 94.69 294 LEU A CA 1
ATOM 2287 C C . LEU A 1 294 ? 1.409 13.275 -16.224 1.00 94.69 294 LEU A C 1
ATOM 2289 O O . LEU A 1 294 ? 2.347 13.522 -16.974 1.00 94.69 294 LEU A O 1
ATOM 2293 N N . ALA A 1 295 ? 0.139 13.556 -16.522 1.00 95.94 295 ALA A N 1
ATOM 2294 C CA . ALA A 1 295 ? -0.304 14.127 -17.795 1.00 95.94 295 ALA A CA 1
ATOM 2295 C C . ALA A 1 295 ? -1.712 14.740 -17.665 1.00 95.94 295 ALA A C 1
ATOM 2297 O O . ALA A 1 295 ? -2.597 14.481 -18.480 1.00 95.94 295 ALA A O 1
ATOM 2298 N N . GLY A 1 296 ? -1.986 15.448 -16.571 1.00 96.06 296 GLY A N 1
ATOM 2299 C CA . GLY A 1 296 ? -3.295 16.046 -16.308 1.00 96.06 296 GLY A CA 1
ATOM 2300 C C . GLY A 1 296 ? -3.652 17.168 -17.279 1.00 96.06 296 GLY A C 1
ATOM 2301 O O . GLY A 1 296 ? -4.814 17.270 -17.664 1.00 96.06 296 GLY A O 1
ATOM 2302 N N . ASP A 1 297 ? -2.664 17.941 -17.718 1.00 95.56 297 ASP A N 1
ATOM 2303 C CA . ASP A 1 297 ? -2.774 18.951 -18.772 1.00 95.56 297 ASP A CA 1
ATOM 2304 C C . ASP A 1 297 ? -3.133 18.362 -20.142 1.00 95.56 297 ASP A C 1
ATOM 2306 O O . ASP A 1 297 ? -3.992 18.900 -20.834 1.00 95.56 297 ASP A O 1
ATOM 2310 N N . GLU A 1 298 ? -2.546 17.224 -20.505 1.00 96.75 298 GLU A N 1
ATOM 2311 C CA . GLU A 1 298 ? -2.813 16.546 -21.779 1.00 96.75 298 GLU A CA 1
ATOM 2312 C C . GLU A 1 298 ? -4.126 15.751 -21.758 1.00 96.75 298 GLU A C 1
ATOM 2314 O O . GLU A 1 298 ? -4.910 15.769 -22.707 1.00 96.75 298 GLU A O 1
ATOM 2319 N N . LEU A 1 299 ? -4.386 15.020 -20.671 1.00 96.75 299 LEU A N 1
ATOM 2320 C CA . LEU A 1 299 ? -5.564 14.159 -20.569 1.00 96.75 299 LEU A CA 1
ATOM 2321 C C . LEU A 1 299 ? -6.836 14.951 -20.243 1.00 96.75 299 LEU A C 1
ATOM 2323 O O . LEU A 1 299 ? -7.929 14.506 -20.601 1.00 96.75 299 LEU A O 1
ATOM 2327 N N . TYR A 1 300 ? -6.710 16.083 -19.541 1.00 96.19 300 TYR A N 1
ATOM 2328 C CA . TYR A 1 300 ? -7.832 16.881 -19.036 1.00 96.19 300 TYR A CA 1
ATOM 2329 C C . TYR A 1 300 ? -7.551 18.398 -19.128 1.00 96.19 300 TYR A C 1
ATOM 2331 O O . TYR A 1 300 ? -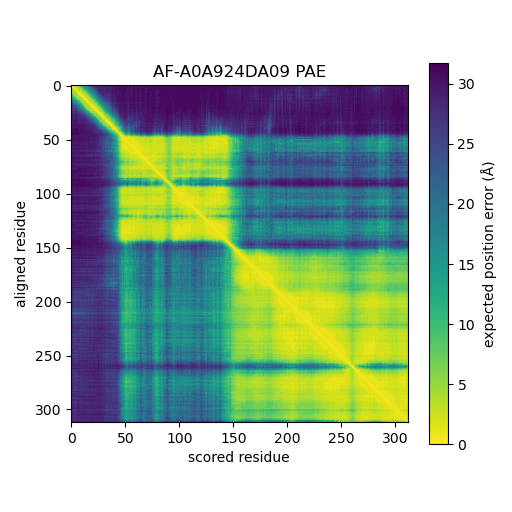7.589 19.085 -18.103 1.00 96.19 300 TYR A O 1
ATOM 2339 N N . PRO A 1 301 ? -7.329 18.943 -20.339 1.00 94.75 301 PRO A N 1
ATOM 2340 C CA . PRO A 1 301 ? -6.865 20.323 -20.543 1.00 94.75 301 PRO A CA 1
ATOM 2341 C C . PRO A 1 301 ? -7.805 21.399 -19.982 1.00 94.75 301 PRO A C 1
ATOM 2343 O O . PRO A 1 301 ? -7.350 22.460 -19.565 1.00 94.75 301 PRO A O 1
ATOM 2346 N N . ASP A 1 302 ? -9.107 21.118 -19.912 1.00 96.44 302 ASP A N 1
ATOM 2347 C CA . ASP A 1 302 ? -10.114 22.060 -19.406 1.00 96.44 302 ASP A CA 1
ATOM 2348 C C . ASP A 1 302 ? -10.364 21.932 -17.890 1.00 96.44 302 ASP A C 1
ATOM 2350 O O . ASP A 1 302 ? -11.221 22.618 -17.328 1.00 96.44 302 ASP A O 1
ATOM 2354 N N . ASN A 1 303 ? -9.648 21.037 -17.200 1.00 95.31 303 ASN A N 1
ATOM 2355 C CA . ASN A 1 303 ? -9.823 20.797 -15.773 1.00 95.31 303 ASN A CA 1
ATOM 2356 C C . ASN A 1 303 ? -8.726 21.495 -14.957 1.00 95.31 303 ASN A C 1
ATOM 2358 O O . ASN A 1 303 ? -7.573 21.067 -14.931 1.00 95.31 303 ASN A O 1
ATOM 2362 N N . ALA A 1 304 ? -9.112 22.539 -14.220 1.00 94.00 304 ALA A N 1
ATOM 2363 C CA . ALA A 1 304 ? -8.192 23.317 -13.391 1.00 94.00 304 ALA A CA 1
ATOM 2364 C C . ALA A 1 304 ? -7.439 22.477 -12.341 1.00 94.00 304 ALA A C 1
ATOM 2366 O O . ALA A 1 304 ? -6.255 22.719 -12.117 1.00 94.00 304 ALA A O 1
ATOM 2367 N N . ASP A 1 305 ? -8.085 21.482 -11.726 1.00 93.88 305 ASP A N 1
ATOM 2368 C CA . ASP A 1 305 ? -7.439 20.608 -10.741 1.00 93.88 305 ASP A CA 1
ATOM 2369 C C . ASP A 1 305 ? -6.401 19.694 -11.397 1.00 93.88 305 ASP A C 1
ATOM 2371 O O . ASP A 1 305 ? -5.324 19.492 -10.840 1.00 93.88 305 ASP A O 1
ATOM 2375 N N . ALA A 1 306 ? -6.685 19.177 -12.595 1.00 95.56 306 ALA A N 1
ATOM 2376 C CA . ALA A 1 306 ? -5.728 18.371 -13.349 1.00 95.56 306 ALA A CA 1
ATOM 2377 C C . ALA A 1 306 ? -4.504 19.198 -13.775 1.00 95.56 306 ALA A C 1
ATOM 2379 O O . ALA A 1 306 ? -3.375 18.733 -13.639 1.00 95.56 306 ALA A O 1
ATOM 2380 N N . LEU A 1 307 ? -4.714 20.452 -14.191 1.00 94.62 307 LEU A N 1
ATOM 2381 C CA . LEU A 1 307 ? -3.628 21.390 -14.491 1.00 94.62 307 LEU A CA 1
ATOM 2382 C C . LEU A 1 307 ? -2.774 21.702 -13.252 1.00 94.62 307 LEU A C 1
ATOM 2384 O O . LEU A 1 307 ? -1.548 21.758 -13.339 1.00 94.62 307 LEU A O 1
ATOM 2388 N N . ILE A 1 308 ? -3.402 21.890 -12.085 1.00 95.50 308 ILE A N 1
ATOM 2389 C CA . ILE A 1 308 ? -2.687 22.079 -10.813 1.00 95.50 308 ILE A CA 1
ATOM 2390 C C . ILE A 1 308 ? -1.864 20.834 -10.466 1.00 95.50 308 ILE A C 1
ATOM 2392 O O . ILE A 1 308 ? -0.726 20.967 -10.019 1.00 95.50 308 ILE A O 1
ATOM 2396 N N . ALA A 1 309 ? -2.424 19.642 -10.677 1.00 95.19 309 ALA A N 1
ATOM 2397 C CA . ALA A 1 309 ? -1.786 18.373 -10.354 1.00 95.19 309 ALA A CA 1
ATOM 2398 C C . ALA A 1 309 ? -0.516 18.102 -11.170 1.00 95.19 309 ALA A C 1
ATOM 2400 O O . ALA A 1 309 ? 0.434 17.563 -10.614 1.00 95.19 309 ALA A O 1
ATOM 2401 N N . THR A 1 310 ? -0.493 18.475 -12.455 1.00 93.19 310 THR A N 1
ATOM 2402 C CA . THR A 1 310 ? 0.686 18.308 -13.333 1.00 93.19 310 THR A CA 1
ATOM 2403 C C . THR A 1 310 ? 1.719 19.423 -13.167 1.00 93.19 310 THR A C 1
ATOM 2405 O O . THR A 1 310 ? 2.867 19.286 -13.574 1.00 93.19 310 THR A O 1
ATOM 2408 N N . GLY A 1 311 ? 1.334 20.552 -12.566 1.00 84.44 311 GLY A N 1
ATOM 2409 C CA . GLY A 1 311 ? 2.213 21.708 -12.380 1.00 84.44 311 GLY A CA 1
ATOM 2410 C C . GLY A 1 311 ? 3.327 21.530 -11.338 1.00 84.44 311 GLY A C 1
ATOM 2411 O O . GLY A 1 311 ? 4.025 22.510 -11.056 1.00 84.44 311 GLY A O 1
ATOM 2412 N N . TYR A 1 312 ? 3.475 20.339 -10.747 1.00 81.62 312 TYR A N 1
ATOM 2413 C CA . TYR A 1 312 ? 4.475 20.004 -9.735 1.00 81.62 312 TYR A CA 1
ATOM 2414 C C . TYR A 1 312 ? 5.227 18.719 -10.082 1.00 81.62 312 TYR A C 1
ATOM 2416 O O . TYR A 1 312 ? 6.478 18.771 -10.057 1.00 81.62 312 TYR A O 1
#

Sequence (312 aa):
MKLARKTTVLFSLLLPVASLAALALGDNGKSARKKTPLAKPVSTGIAKVSYREEIEPFLKANCGGCHTSAKKTSGFSVEATGELFAGGKKFGAKVVLPGKPTKSVIVQYLRGKLQPRMPLGGAAVSEKQIKLVENWITQGAKIDAPVLGYPYLKPTLPKLPTVKNAAWVKNPIDQFALAKMEASSLTPSSPASKVALLRRVYADLIGLPPTPNETTAFLLDKSPEAYSKVVDRLLNDLRYGERWARHWLDLVRFSETHGFENDGVRPRMWRYRDYVIHALNSDKPYDRFLKEQLAGDELYPDNADALIATGY

Foldseek 3Di:
DDDDDDDDDDDDDDDDDDDDDDDDDDDDPPPPPPPPPDDDDDDPDDPAAACVPQVLVVCCVFPVVAADPVHNVQQAHSPDPVRQQCDGPNPRHGQQAALCLVPRVVLCLLVCVDPPRPPPPDDRDDPVSSVSSSSCSNNGVDHPDPDPDDPPDDDDDDDQDDADCPVVDPDSVVSVVRVVCVVVVHDDDDDDDQQVLQQVLCCVQQNDGDDPVLSVVLVPDPDPCSSVVSNVVSQLDLSRLVNVLVVVCVVVVQDQFPDPPHTHGNPCSVLLSVLSSVCSNVVPPPVRLVCLCCPLCPVPVPDPSSVSNVVD

Radius of gyration: 32.28 Å; Cα contacts (8 Å, |Δi|>4): 307; chains: 1; bounding box: 63×86×81 Å

Mean predicted aligned error: 15.71 Å

Solvent-accessible surface area (backbone atoms only — not comparable to full-atom values): 19117 Å² total; per-residue (Å²): 137,86,84,86,88,82,88,82,84,88,85,79,91,83,88,83,92,81,88,83,83,89,85,91,83,89,81,88,78,81,77,77,76,74,82,73,79,80,81,71,82,87,68,95,59,87,72,88,65,48,28,73,82,51,47,49,55,48,46,47,74,62,41,43,90,48,19,25,87,92,41,40,56,73,51,24,26,69,74,47,70,69,38,38,37,54,32,17,83,78,64,83,44,50,24,50,36,63,55,33,32,88,77,7,48,56,50,30,21,58,71,50,79,37,83,78,41,37,40,73,100,52,73,74,70,51,72,68,58,52,47,50,53,38,50,29,18,50,71,44,52,57,75,59,75,72,68,94,79,59,93,83,61,81,86,72,87,74,82,81,53,84,56,90,67,61,88,77,49,86,51,79,68,43,30,56,55,47,35,54,30,54,76,67,76,46,76,86,75,80,83,74,53,71,70,58,50,50,43,48,54,28,42,71,44,43,64,44,75,69,51,75,65,59,49,50,52,54,70,67,45,79,57,93,55,44,63,56,56,52,51,55,52,43,64,72,34,72,47,19,11,58,48,53,31,50,63,53,38,58,73,74,60,68,60,57,43,63,47,82,101,56,68,47,77,42,93,66,42,64,55,41,56,51,49,47,22,49,38,54,56,65,66,51,53,65,69,58,58,50,43,20,44,76,40,6,47,79,77,36,68,89,36,70,68,25,40,42,41,41,72,112